Protein AF-A0A072NR77-F1 (afdb_monomer_lite)

Radius of gyration: 109.69 Å; chains: 1; bounding box: 194×26×297 Å

Sequence (281 aa):
MLWLFLPFVVLLSGVVAYSADTIARKVGRKHLRLFGLRPKTTALVVAVLAGMGISAASLGAFLLLNRSAVRTIAQADQLRPQINALREEVSRVQADLRAAGRERDEARREAAALQQERAQVRASLEQVQAALRTAQTARDAAQADRDRAQEQARALQARVAELTQLARTLDTRAAESRAALQASEAQLASSRERARALNAQVEALSRDVAALDRRAASAEAAAAEAQARAEAAQQRAGAAQSRVTALNRQVRALEAARQEVVAQRDAATRERDAARQARAA

pLDDT: mean 86.52, std 13.52, range [39.47, 98.5]

Structure (mmCIF, N/CA/C/O backbone):
data_AF-A0A072NR77-F1
#
_entry.id   AF-A0A072NR77-F1
#
loop_
_atom_site.group_PDB
_atom_site.id
_atom_site.type_symbol
_atom_site.label_atom_id
_atom_site.label_alt_id
_atom_site.label_comp_id
_atom_site.label_asym_id
_atom_site.label_entity_id
_atom_site.label_seq_id
_atom_site.pdbx_PDB_ins_code
_atom_site.Cartn_x
_atom_site.Cartn_y
_atom_site.Cartn_z
_atom_site.occupancy
_atom_site.B_iso_or_equiv
_atom_site.auth_seq_id
_atom_site.auth_comp_id
_atom_site.auth_asym_id
_atom_site.auth_atom_id
_atom_site.pdbx_PDB_model_num
ATOM 1 N N . MET A 1 1 ? 47.020 11.715 -113.518 1.00 56.84 1 MET A N 1
ATOM 2 C CA . MET A 1 1 ? 48.466 12.006 -113.674 1.00 56.84 1 MET A CA 1
ATOM 3 C C . MET A 1 1 ? 49.348 10.761 -113.773 1.00 56.84 1 MET A C 1
ATOM 5 O O . MET A 1 1 ? 50.298 10.806 -114.540 1.00 56.84 1 MET A O 1
ATOM 9 N N . LEU A 1 2 ? 49.029 9.642 -113.100 1.00 60.78 2 LEU A N 1
ATOM 10 C CA . LEU A 1 2 ? 49.833 8.406 -113.182 1.00 60.78 2 LEU A CA 1
ATOM 11 C C . LEU A 1 2 ? 49.986 7.845 -114.619 1.00 60.78 2 LEU A C 1
ATOM 13 O O . LEU A 1 2 ? 51.055 7.373 -114.988 1.00 60.78 2 LEU A O 1
ATOM 17 N N . TRP A 1 3 ? 48.944 7.967 -115.451 1.00 74.00 3 TRP A N 1
ATOM 18 C CA . TRP A 1 3 ? 48.913 7.466 -116.836 1.00 74.00 3 TRP A CA 1
ATOM 19 C C . TRP A 1 3 ? 49.864 8.198 -117.799 1.00 74.00 3 TRP A C 1
ATOM 21 O O . TRP A 1 3 ? 50.315 7.605 -118.771 1.00 74.00 3 TRP A O 1
ATOM 31 N N . LEU A 1 4 ? 50.212 9.460 -117.519 1.00 72.25 4 LEU A N 1
ATOM 32 C CA . LEU A 1 4 ? 51.145 10.252 -118.338 1.00 72.25 4 LEU A CA 1
ATOM 33 C C . LEU A 1 4 ? 52.613 9.962 -117.978 1.00 72.25 4 LEU A C 1
ATOM 35 O O . LEU A 1 4 ? 53.514 10.144 -118.790 1.00 72.25 4 LEU A O 1
ATOM 39 N N . PHE A 1 5 ? 52.842 9.467 -116.761 1.00 77.00 5 PHE A N 1
ATOM 40 C CA . PHE A 1 5 ? 54.162 9.116 -116.246 1.00 77.00 5 PHE A CA 1
ATOM 41 C C . PHE A 1 5 ? 54.672 7.790 -116.833 1.00 77.00 5 PHE A C 1
ATOM 43 O O . PHE A 1 5 ? 55.871 7.611 -117.027 1.00 77.00 5 PHE A O 1
ATOM 50 N N . LEU A 1 6 ? 53.758 6.875 -117.168 1.00 77.88 6 LEU A N 1
ATOM 51 C CA . LEU A 1 6 ? 54.072 5.534 -117.658 1.00 77.88 6 LEU A CA 1
ATOM 52 C C . LEU A 1 6 ? 54.818 5.519 -119.013 1.00 77.88 6 LEU A C 1
ATOM 54 O O . LEU A 1 6 ? 55.888 4.912 -119.067 1.00 77.88 6 LEU A O 1
ATOM 58 N N . PRO A 1 7 ? 54.366 6.215 -120.082 1.00 79.00 7 PRO A N 1
ATOM 59 C CA . PRO A 1 7 ? 55.125 6.269 -121.335 1.00 79.00 7 PRO A CA 1
ATOM 60 C C . PRO A 1 7 ? 56.471 6.992 -121.177 1.00 79.00 7 PRO A C 1
ATOM 62 O O . PRO A 1 7 ? 57.456 6.581 -121.784 1.00 79.00 7 PRO A O 1
ATOM 65 N N . PHE A 1 8 ? 56.549 8.019 -120.322 1.00 78.06 8 PHE A N 1
ATOM 66 C CA . PHE A 1 8 ? 57.790 8.748 -120.043 1.00 78.06 8 PHE A CA 1
ATOM 67 C C . PHE A 1 8 ? 58.844 7.861 -119.365 1.00 78.06 8 PHE A C 1
ATOM 69 O O . PHE A 1 8 ? 60.002 7.853 -119.778 1.00 78.06 8 PHE A O 1
ATOM 76 N N . VAL A 1 9 ? 58.442 7.061 -118.371 1.00 79.56 9 VAL A N 1
ATOM 77 C CA . VAL A 1 9 ? 59.333 6.104 -117.695 1.00 79.56 9 VAL A CA 1
ATOM 78 C C . VAL A 1 9 ? 59.812 5.019 -118.659 1.00 79.56 9 VAL A C 1
ATOM 80 O O . VAL A 1 9 ? 60.996 4.688 -118.646 1.00 79.56 9 VAL A O 1
ATOM 83 N N . VAL A 1 10 ? 58.939 4.504 -119.534 1.00 81.25 10 VAL A N 1
ATOM 84 C CA . VAL A 1 10 ? 59.326 3.502 -120.542 1.00 81.25 10 VAL A CA 1
ATOM 85 C C . VAL A 1 10 ? 60.352 4.081 -121.519 1.00 81.25 10 VAL A C 1
ATOM 87 O O . VAL A 1 10 ? 61.400 3.467 -121.728 1.00 81.25 10 VAL A O 1
ATOM 90 N N . LEU A 1 11 ? 60.118 5.290 -122.042 1.00 80.00 11 LEU A N 1
ATOM 91 C CA . LEU A 1 11 ? 61.056 5.962 -122.948 1.00 80.00 11 LEU A CA 1
ATOM 92 C C . LEU A 1 11 ? 62.418 6.192 -122.277 1.00 80.00 11 LEU A C 1
ATOM 94 O O . LEU A 1 11 ? 63.464 5.882 -122.847 1.00 80.00 11 LEU A O 1
ATOM 98 N N . LEU A 1 12 ? 62.401 6.685 -121.036 1.00 76.12 12 LEU A N 1
ATOM 99 C CA . LEU A 1 12 ? 63.607 6.969 -120.265 1.00 76.12 12 LEU A CA 1
ATOM 100 C C . LEU A 1 12 ? 64.375 5.682 -119.924 1.00 76.12 12 LEU A C 1
ATOM 102 O O . LEU A 1 12 ? 65.603 5.658 -120.010 1.00 76.12 12 LEU A O 1
ATOM 106 N N . SER A 1 13 ? 63.669 4.589 -119.612 1.00 72.12 13 SER A N 1
ATOM 107 C CA . SER A 1 13 ? 64.283 3.286 -119.330 1.00 72.12 13 SER A CA 1
ATOM 108 C C . SER A 1 13 ? 65.000 2.696 -120.552 1.00 72.12 13 SER A C 1
ATOM 110 O O . SER A 1 13 ? 66.107 2.174 -120.411 1.00 72.12 13 SER A O 1
ATOM 112 N N . GLY A 1 14 ? 64.444 2.869 -121.759 1.00 79.06 14 GLY A N 1
ATOM 113 C CA . GLY A 1 14 ? 65.091 2.475 -123.014 1.00 79.06 14 GLY A CA 1
ATOM 114 C C . GLY A 1 14 ? 66.395 3.235 -123.280 1.00 79.06 14 GLY A C 1
ATOM 115 O O . GLY A 1 14 ? 67.398 2.632 -123.664 1.00 79.06 14 GLY A O 1
ATOM 116 N N . VAL A 1 15 ? 66.421 4.545 -123.001 1.00 76.25 15 VAL A N 1
ATOM 117 C CA . VAL A 1 15 ? 67.620 5.391 -123.169 1.00 76.25 15 VAL A CA 1
ATOM 118 C C . VAL A 1 15 ? 68.736 4.988 -122.198 1.00 76.25 15 VAL A C 1
ATOM 120 O O . VAL A 1 15 ? 69.905 4.907 -122.587 1.00 76.25 15 VAL A O 1
ATOM 123 N N . VAL A 1 16 ? 68.393 4.694 -120.941 1.00 71.00 16 VAL A N 1
ATOM 124 C CA . VAL A 1 16 ? 69.367 4.264 -119.924 1.00 71.00 16 VAL A CA 1
ATOM 125 C C . VAL A 1 16 ? 69.916 2.869 -120.234 1.00 71.00 16 VAL A C 1
ATOM 127 O O . VAL A 1 16 ? 71.130 2.673 -120.167 1.00 71.00 16 VAL A O 1
ATOM 130 N N . ALA A 1 17 ? 69.062 1.924 -120.640 1.00 75.19 17 ALA A N 1
ATOM 131 C CA . ALA A 1 17 ? 69.484 0.576 -121.027 1.00 75.19 17 ALA A CA 1
ATOM 132 C C . ALA A 1 17 ? 70.448 0.596 -122.226 1.00 75.19 17 ALA A C 1
ATOM 134 O O . ALA A 1 17 ? 71.506 -0.034 -122.189 1.00 75.19 17 ALA A O 1
ATOM 135 N N . TYR A 1 18 ? 70.132 1.388 -123.255 1.00 76.94 18 TYR A N 1
ATOM 136 C CA . TYR A 1 18 ? 71.002 1.572 -124.418 1.00 76.94 18 TYR A CA 1
ATOM 137 C C . TYR A 1 18 ? 72.358 2.194 -124.042 1.00 76.94 18 TYR A C 1
ATOM 139 O O . TYR A 1 18 ? 73.414 1.789 -124.541 1.00 76.94 18 TYR A O 1
ATOM 147 N N . SER A 1 19 ? 72.349 3.153 -123.113 1.00 68.62 19 SER A N 1
ATOM 148 C CA . SER A 1 19 ? 73.565 3.814 -122.627 1.00 68.62 19 SER A CA 1
ATOM 149 C C . SER A 1 19 ? 74.445 2.864 -121.804 1.00 68.62 19 SER A C 1
ATOM 151 O O . SER A 1 19 ? 75.666 2.860 -121.973 1.00 68.62 19 SER A O 1
ATOM 153 N N . ALA A 1 20 ? 73.843 2.007 -120.974 1.00 64.38 20 ALA A N 1
ATOM 154 C CA . ALA A 1 20 ? 74.553 0.996 -120.192 1.00 64.38 20 ALA A CA 1
ATOM 155 C C . ALA A 1 20 ? 75.244 -0.054 -121.087 1.00 64.38 20 ALA A C 1
ATOM 157 O O . ALA A 1 20 ? 76.432 -0.330 -120.896 1.00 64.38 20 ALA A O 1
ATOM 158 N N . ASP A 1 21 ? 74.552 -0.574 -122.110 1.00 71.69 21 ASP A N 1
ATOM 159 C CA . ASP A 1 21 ? 75.118 -1.559 -123.052 1.00 71.69 21 ASP A CA 1
ATOM 160 C C . ASP A 1 21 ? 76.249 -0.957 -123.906 1.00 71.69 21 ASP A C 1
ATOM 162 O O . ASP A 1 21 ? 77.291 -1.577 -124.152 1.00 71.69 21 ASP A O 1
ATOM 166 N N . THR A 1 22 ? 76.104 0.316 -124.283 1.00 67.31 22 THR A N 1
ATOM 167 C CA . THR A 1 22 ? 77.130 1.043 -125.040 1.00 67.31 22 THR A CA 1
ATOM 168 C C . THR A 1 22 ? 78.407 1.239 -124.219 1.00 67.31 22 THR A C 1
ATOM 170 O O . THR A 1 22 ? 79.510 1.038 -124.739 1.00 67.31 22 THR A O 1
ATOM 173 N N . ILE A 1 23 ? 78.289 1.579 -122.931 1.00 65.12 23 ILE A N 1
ATOM 174 C CA . ILE A 1 23 ? 79.438 1.715 -122.021 1.00 65.12 23 ILE A CA 1
ATOM 175 C C . ILE A 1 23 ? 80.102 0.348 -121.790 1.00 65.12 23 ILE A C 1
ATOM 177 O O . ILE A 1 23 ? 81.327 0.242 -121.906 1.00 65.12 23 ILE A O 1
ATOM 181 N N . ALA A 1 24 ? 79.318 -0.712 -121.569 1.00 58.72 24 ALA A N 1
ATOM 182 C CA . ALA A 1 24 ? 79.826 -2.073 -121.389 1.00 58.72 24 ALA A CA 1
ATOM 183 C C . ALA A 1 24 ? 80.619 -2.570 -122.617 1.00 58.72 24 ALA A C 1
ATOM 185 O O . ALA A 1 24 ? 81.743 -3.067 -122.480 1.00 58.72 24 ALA A O 1
ATOM 186 N N . ARG A 1 25 ? 80.104 -2.348 -123.838 1.00 66.19 25 ARG A N 1
ATOM 187 C CA . ARG A 1 25 ? 80.801 -2.684 -125.098 1.00 66.19 25 ARG A CA 1
ATOM 188 C C . ARG A 1 25 ? 82.091 -1.894 -125.311 1.00 66.19 25 ARG A C 1
ATOM 190 O O . ARG A 1 25 ? 83.042 -2.425 -125.893 1.00 66.19 25 ARG A O 1
ATOM 197 N N . LYS A 1 26 ? 82.140 -0.633 -124.874 1.00 65.00 26 LYS A N 1
ATOM 198 C CA . LYS A 1 26 ? 83.324 0.232 -125.025 1.00 65.00 26 LYS A CA 1
ATOM 199 C C . LYS A 1 26 ? 84.438 -0.158 -124.051 1.00 65.00 26 LYS A C 1
ATOM 201 O O . LYS A 1 26 ? 85.607 -0.149 -124.430 1.00 65.00 26 LYS A O 1
ATOM 206 N N . VAL A 1 27 ? 84.080 -0.564 -122.833 1.00 61.91 27 VAL A N 1
ATOM 207 C CA . VAL A 1 27 ? 85.021 -1.084 -121.826 1.00 61.91 27 VAL A CA 1
ATOM 208 C C . VAL A 1 27 ? 85.563 -2.455 -122.236 1.00 61.91 27 VAL A C 1
ATOM 210 O O . VAL A 1 27 ? 86.772 -2.675 -122.167 1.00 61.91 27 VAL A O 1
ATOM 213 N N . GLY A 1 28 ? 84.705 -3.349 -122.742 1.00 57.31 28 GLY A N 1
ATOM 214 C CA . GLY A 1 28 ? 85.107 -4.689 -123.186 1.00 57.31 28 GLY A CA 1
ATOM 215 C C . GLY A 1 28 ? 86.156 -4.694 -124.307 1.00 57.31 28 GLY A C 1
ATOM 216 O O . GLY A 1 28 ? 87.004 -5.584 -124.349 1.00 57.31 28 GLY A O 1
ATOM 217 N N . ARG A 1 29 ? 86.159 -3.673 -125.180 1.00 63.62 29 ARG A N 1
ATOM 218 C CA . ARG A 1 29 ? 87.150 -3.527 -126.263 1.00 63.62 29 ARG A CA 1
ATOM 219 C C . ARG A 1 29 ? 88.493 -2.942 -125.827 1.00 63.62 29 ARG A C 1
ATOM 221 O O . ARG A 1 29 ? 89.477 -3.127 -126.530 1.00 63.62 29 ARG A O 1
ATOM 228 N N . LYS A 1 30 ? 88.565 -2.249 -124.688 1.00 60.59 30 LYS A N 1
ATOM 229 C CA . LYS A 1 30 ? 89.762 -1.489 -124.285 1.00 60.59 30 LYS A CA 1
ATOM 230 C C . LYS A 1 30 ? 90.767 -2.301 -123.446 1.00 60.59 30 LYS A C 1
ATOM 232 O O . LYS A 1 30 ? 91.713 -1.724 -122.927 1.00 60.59 30 LYS A O 1
ATOM 237 N N . HIS A 1 31 ? 90.555 -3.618 -123.296 1.00 61.62 31 HIS A N 1
ATOM 238 C CA . HIS A 1 31 ? 91.393 -4.553 -122.517 1.00 61.62 31 HIS A CA 1
ATOM 239 C C . HIS A 1 31 ? 91.838 -4.015 -121.148 1.00 61.62 31 HIS A C 1
ATOM 241 O O . HIS A 1 31 ? 92.970 -4.219 -120.709 1.00 61.62 31 HIS A O 1
ATOM 247 N N . LEU A 1 32 ? 90.927 -3.328 -120.458 1.00 57.97 32 LEU A N 1
ATOM 248 C CA . LEU A 1 32 ? 91.205 -2.754 -119.150 1.00 57.97 32 LEU A CA 1
ATOM 249 C C . LEU A 1 32 ? 91.446 -3.886 -118.147 1.00 57.97 32 LEU A C 1
ATOM 251 O O . LEU A 1 32 ? 90.604 -4.762 -117.953 1.00 57.97 32 LEU A O 1
ATOM 255 N N . ARG A 1 33 ? 92.628 -3.877 -117.531 1.00 60.38 33 ARG A N 1
ATOM 256 C CA . ARG A 1 33 ? 93.016 -4.780 -116.448 1.00 60.38 33 ARG A CA 1
ATOM 257 C C . ARG A 1 33 ? 92.737 -4.077 -115.130 1.00 60.38 33 ARG A C 1
ATOM 259 O O . ARG A 1 33 ? 93.566 -3.323 -114.637 1.00 60.38 33 ARG A O 1
ATOM 266 N N . LEU A 1 34 ? 91.553 -4.309 -114.577 1.00 57.53 34 LEU A N 1
ATOM 267 C CA . LEU A 1 34 ? 91.232 -3.892 -113.218 1.00 57.53 34 LEU A CA 1
ATOM 268 C C . LEU A 1 34 ? 91.765 -4.979 -112.270 1.00 57.53 34 LEU A C 1
ATOM 270 O O . LEU A 1 34 ? 91.368 -6.135 -112.400 1.00 57.53 34 LEU A O 1
ATOM 274 N N . PHE A 1 35 ? 92.708 -4.634 -111.387 1.00 58.66 35 PHE A N 1
ATOM 275 C CA . PHE A 1 35 ? 93.257 -5.528 -110.349 1.00 58.66 35 PHE A CA 1
ATOM 276 C C . PHE A 1 35 ? 93.778 -6.906 -110.835 1.00 58.66 35 PHE A C 1
ATOM 278 O O . PHE A 1 35 ? 93.683 -7.899 -110.124 1.00 58.66 35 PHE A O 1
ATOM 285 N N . GLY A 1 36 ? 94.338 -6.996 -112.049 1.00 61.91 36 GLY A N 1
ATOM 286 C CA . GLY A 1 36 ? 94.999 -8.223 -112.537 1.00 61.91 36 GLY A CA 1
ATOM 287 C C . GLY A 1 36 ? 94.079 -9.330 -113.085 1.00 61.91 36 GLY A C 1
ATOM 288 O O . GLY A 1 36 ? 94.567 -10.415 -113.397 1.00 61.91 36 GLY A O 1
ATOM 289 N N . LEU A 1 37 ? 92.776 -9.078 -113.264 1.00 61.97 37 LEU A N 1
ATOM 290 C CA . LEU A 1 37 ? 91.826 -10.075 -113.784 1.00 61.97 37 LEU A CA 1
ATOM 291 C C . LEU A 1 37 ? 91.838 -10.225 -115.325 1.00 61.97 37 LEU A C 1
ATOM 293 O O . LEU A 1 37 ? 92.180 -9.306 -116.078 1.00 61.97 37 LEU A O 1
ATOM 297 N N . ARG A 1 38 ? 91.451 -11.423 -115.804 1.00 66.19 38 ARG A N 1
ATOM 298 C CA . ARG A 1 38 ? 91.371 -11.807 -117.230 1.00 66.19 38 ARG A CA 1
ATOM 299 C C . ARG A 1 38 ? 90.350 -10.911 -117.971 1.00 66.19 38 ARG A C 1
ATOM 301 O O . ARG A 1 38 ? 89.244 -10.731 -117.475 1.00 66.19 38 ARG A O 1
ATOM 308 N N . PRO A 1 39 ? 90.633 -10.402 -119.188 1.00 65.38 39 PRO A N 1
ATOM 309 C CA . PRO A 1 39 ? 89.825 -9.348 -119.830 1.00 65.38 39 PRO A CA 1
ATOM 310 C C . PRO A 1 39 ? 88.317 -9.632 -119.968 1.00 65.38 39 PRO A C 1
ATOM 312 O O . PRO A 1 39 ? 87.510 -8.709 -119.889 1.00 65.38 39 PRO A O 1
ATOM 315 N N . LYS A 1 40 ? 87.920 -10.902 -120.146 1.00 65.94 40 LYS A N 1
ATOM 316 C CA . LYS A 1 40 ? 86.503 -11.303 -120.224 1.00 65.94 40 LYS A CA 1
ATOM 317 C C . LYS A 1 40 ? 85.778 -11.182 -118.878 1.00 65.94 40 LYS A C 1
ATOM 319 O O . LYS A 1 40 ? 84.639 -10.730 -118.850 1.00 65.94 40 LYS A O 1
ATOM 324 N N . THR A 1 41 ? 86.422 -11.559 -117.771 1.00 70.44 41 THR A N 1
ATOM 325 C CA . THR A 1 41 ? 85.832 -11.432 -116.431 1.00 70.44 41 THR A CA 1
ATOM 326 C C . THR A 1 41 ? 85.829 -9.982 -115.965 1.00 70.44 41 THR A C 1
ATOM 328 O O . THR A 1 41 ? 84.849 -9.556 -115.365 1.00 70.44 41 THR A O 1
ATOM 331 N N . THR A 1 42 ? 86.836 -9.181 -116.327 1.00 69.38 42 THR A N 1
ATOM 332 C CA . THR A 1 42 ? 86.846 -7.742 -116.014 1.00 69.38 42 THR A CA 1
ATOM 333 C C . THR A 1 42 ? 85.661 -7.001 -116.638 1.00 69.38 42 THR A C 1
ATOM 335 O O . THR A 1 42 ? 85.052 -6.163 -115.980 1.00 69.38 42 THR A O 1
ATOM 338 N N . ALA A 1 43 ? 85.274 -7.337 -117.874 1.00 68.12 43 ALA A N 1
ATOM 339 C CA . ALA A 1 43 ? 84.098 -6.746 -118.517 1.00 68.12 43 ALA A CA 1
ATOM 340 C C . ALA A 1 43 ? 82.786 -7.098 -117.788 1.00 68.12 43 ALA A C 1
ATOM 342 O O . ALA A 1 43 ? 81.929 -6.231 -117.628 1.00 68.12 43 ALA A O 1
ATOM 343 N N . LEU A 1 44 ? 82.652 -8.336 -117.294 1.00 71.44 44 LEU A N 1
ATOM 344 C CA . LEU A 1 44 ? 81.493 -8.767 -116.507 1.00 71.44 44 LEU A CA 1
ATOM 345 C C . LEU A 1 44 ? 81.433 -8.050 -115.151 1.00 71.44 44 LEU A C 1
ATOM 347 O O . LEU A 1 44 ? 80.374 -7.559 -114.772 1.00 71.44 44 LEU A O 1
ATOM 351 N N . VAL A 1 45 ? 82.568 -7.930 -114.451 1.00 74.31 45 VAL A N 1
ATOM 352 C CA . VAL A 1 45 ? 82.641 -7.197 -113.176 1.00 74.31 45 VAL A CA 1
ATOM 353 C C . VAL A 1 45 ? 82.264 -5.731 -113.379 1.00 74.31 45 VAL A C 1
ATOM 355 O O . VAL A 1 45 ? 81.466 -5.202 -112.613 1.00 74.31 45 VAL A O 1
ATOM 358 N N . VAL A 1 46 ? 82.760 -5.079 -114.437 1.00 71.12 46 VAL A N 1
ATOM 359 C CA . VAL A 1 46 ? 82.389 -3.687 -114.735 1.00 71.12 46 VAL A CA 1
ATOM 360 C C . VAL A 1 46 ? 80.908 -3.562 -115.102 1.00 71.12 46 VAL A C 1
ATOM 362 O O . VAL A 1 46 ? 80.278 -2.603 -114.676 1.00 71.12 46 VAL A O 1
ATOM 365 N N . ALA A 1 47 ? 80.324 -4.518 -115.829 1.00 73.12 47 ALA A N 1
ATOM 366 C CA . ALA A 1 47 ? 78.896 -4.504 -116.149 1.00 73.12 47 ALA A CA 1
ATOM 367 C C . ALA A 1 47 ? 78.010 -4.672 -114.899 1.00 73.12 47 ALA A C 1
ATOM 369 O O . ALA A 1 47 ? 77.046 -3.928 -114.731 1.00 73.12 47 ALA A O 1
ATOM 370 N N . VAL A 1 48 ? 78.357 -5.588 -113.988 1.00 77.88 48 VAL A N 1
ATOM 371 C CA . VAL A 1 48 ? 77.639 -5.778 -112.714 1.00 77.88 48 VAL A CA 1
ATOM 372 C C . VAL A 1 48 ? 77.811 -4.564 -111.799 1.00 77.88 48 VAL A C 1
ATOM 374 O O . VAL A 1 48 ? 76.830 -4.097 -111.228 1.00 77.88 48 VAL A O 1
ATOM 377 N N . LEU A 1 49 ? 79.020 -3.996 -111.709 1.00 77.38 49 LEU A N 1
ATOM 378 C CA . LEU A 1 49 ? 79.272 -2.768 -110.946 1.00 77.38 49 LEU A CA 1
ATOM 379 C C . LEU A 1 49 ? 78.552 -1.556 -111.547 1.00 77.38 49 LEU A C 1
ATOM 381 O O . LEU A 1 49 ? 78.029 -0.736 -110.799 1.00 77.38 49 LEU A O 1
ATOM 385 N N . ALA A 1 50 ? 78.470 -1.451 -112.876 1.00 76.75 50 ALA A N 1
ATOM 386 C CA . ALA A 1 50 ? 77.675 -0.427 -113.545 1.00 76.75 50 ALA A CA 1
ATOM 387 C C . ALA A 1 50 ? 76.177 -0.624 -113.272 1.00 76.75 50 ALA A C 1
ATOM 389 O O . ALA A 1 50 ? 75.491 0.345 -112.970 1.00 76.75 50 ALA A O 1
ATOM 390 N N . GLY A 1 51 ? 75.673 -1.862 -113.287 1.00 77.25 51 GLY A N 1
ATOM 391 C CA . GLY A 1 51 ? 74.290 -2.184 -112.920 1.00 77.25 51 GLY A CA 1
ATOM 392 C C . GLY A 1 51 ? 73.961 -1.874 -111.454 1.00 77.25 51 GLY A C 1
ATOM 393 O O . GLY A 1 51 ? 72.934 -1.254 -111.173 1.00 77.25 51 GLY A O 1
ATOM 394 N N . MET A 1 52 ? 74.847 -2.231 -110.517 1.00 81.69 52 MET A N 1
ATOM 395 C CA . MET A 1 52 ? 74.745 -1.856 -109.100 1.00 81.69 52 MET A CA 1
ATOM 396 C C . MET A 1 52 ? 74.830 -0.339 -108.916 1.00 81.69 52 MET A C 1
ATOM 398 O O . MET A 1 52 ? 74.057 0.216 -108.144 1.00 81.69 52 MET A O 1
ATOM 402 N N . GLY A 1 53 ? 75.714 0.337 -109.654 1.00 80.75 53 GLY A N 1
ATOM 403 C CA . GLY A 1 53 ? 75.864 1.790 -109.638 1.00 80.75 53 GLY A CA 1
ATOM 404 C C . GLY A 1 53 ? 74.625 2.512 -110.160 1.00 80.75 53 GLY A C 1
ATOM 405 O O . GLY A 1 53 ? 74.160 3.449 -109.520 1.00 80.75 53 GLY A O 1
ATOM 406 N N . ILE A 1 54 ? 74.038 2.041 -111.266 1.00 78.75 54 ILE A N 1
ATOM 407 C CA . ILE A 1 54 ? 72.769 2.556 -111.800 1.00 78.75 54 ILE A CA 1
ATOM 408 C C . ILE A 1 54 ? 71.643 2.310 -110.793 1.00 78.75 54 ILE A C 1
ATOM 410 O O . ILE A 1 54 ? 70.904 3.237 -110.489 1.00 78.75 54 ILE A O 1
ATOM 414 N N . SER A 1 55 ? 71.545 1.111 -110.211 1.00 81.12 55 SER A N 1
ATOM 415 C CA . SER A 1 55 ? 70.510 0.784 -109.217 1.00 81.12 55 SER A CA 1
ATOM 416 C C . SER A 1 55 ? 70.645 1.629 -107.943 1.00 81.12 55 SER A C 1
ATOM 418 O O . SER A 1 55 ? 69.654 2.161 -107.446 1.00 81.12 55 SER A O 1
ATOM 420 N N . ALA A 1 56 ? 71.870 1.820 -107.446 1.00 82.31 56 ALA A N 1
ATOM 421 C CA . ALA A 1 56 ? 72.167 2.675 -106.300 1.00 82.31 56 ALA A CA 1
ATOM 422 C C . ALA A 1 56 ? 71.908 4.157 -106.609 1.00 82.31 56 ALA A C 1
ATOM 424 O O . ALA A 1 56 ? 71.359 4.863 -105.768 1.00 82.31 56 ALA A O 1
ATOM 425 N N . ALA A 1 57 ? 72.236 4.626 -107.817 1.00 79.44 57 ALA A N 1
ATOM 426 C CA . ALA A 1 57 ? 71.941 5.984 -108.265 1.00 79.44 57 ALA A CA 1
ATOM 427 C C . ALA A 1 57 ? 70.434 6.211 -108.450 1.00 79.44 57 ALA A C 1
ATOM 429 O O . ALA A 1 57 ? 69.933 7.257 -108.052 1.00 79.44 57 ALA A O 1
ATOM 430 N N . SER A 1 58 ? 69.691 5.238 -108.991 1.00 83.00 58 SER A N 1
ATOM 431 C CA . SER A 1 58 ? 68.230 5.290 -109.111 1.00 83.00 58 SER A CA 1
ATOM 432 C C . SER A 1 58 ? 67.555 5.303 -107.744 1.00 83.00 58 SER A C 1
ATOM 434 O O . SER A 1 58 ? 66.679 6.134 -107.514 1.00 83.00 58 SER A O 1
ATOM 436 N N . LEU A 1 59 ? 67.987 4.446 -106.813 1.00 82.56 59 LEU A N 1
ATOM 437 C CA . LEU A 1 59 ? 67.475 4.451 -105.444 1.00 82.56 59 LEU A CA 1
ATOM 438 C C . LEU A 1 59 ? 67.852 5.749 -104.719 1.00 82.56 59 LEU A C 1
ATOM 440 O O . LEU A 1 59 ? 67.001 6.372 -104.096 1.00 82.56 59 LEU A O 1
ATOM 444 N N . GLY A 1 60 ? 69.097 6.208 -104.847 1.00 83.81 60 GLY A N 1
ATOM 445 C CA . GLY A 1 60 ? 69.562 7.471 -104.278 1.00 83.81 60 GLY A CA 1
ATOM 446 C C . GLY A 1 60 ? 68.786 8.674 -104.815 1.00 83.81 60 GLY A C 1
ATOM 447 O O . GLY A 1 60 ? 68.332 9.503 -104.029 1.00 83.81 60 GLY A O 1
ATOM 448 N N . ALA A 1 61 ? 68.558 8.741 -106.131 1.00 81.56 61 ALA A N 1
ATOM 449 C CA . ALA A 1 61 ? 67.734 9.763 -106.773 1.00 81.56 61 ALA A CA 1
ATOM 450 C C . ALA A 1 61 ? 66.270 9.675 -106.322 1.00 81.56 61 ALA A C 1
ATOM 452 O O . ALA A 1 61 ? 65.669 10.705 -106.030 1.00 81.56 61 ALA A O 1
ATOM 453 N N . PHE A 1 62 ? 65.713 8.467 -106.188 1.00 83.75 62 PHE A N 1
ATOM 454 C CA . PHE A 1 62 ? 64.365 8.249 -105.663 1.00 83.75 62 PHE A CA 1
ATOM 455 C C . PHE A 1 62 ? 64.228 8.744 -104.217 1.00 83.75 62 PHE A C 1
ATOM 457 O O . PHE A 1 62 ? 63.277 9.460 -103.910 1.00 83.75 62 PHE A O 1
ATOM 464 N N . LEU A 1 63 ? 65.193 8.432 -103.346 1.00 82.88 63 LEU A N 1
ATOM 465 C CA . LEU A 1 63 ? 65.231 8.908 -101.960 1.00 82.88 63 LEU A CA 1
ATOM 466 C C . LEU A 1 63 ? 65.440 10.429 -101.882 1.00 82.88 63 LEU A C 1
ATOM 468 O O . LEU A 1 63 ? 64.872 11.071 -101.000 1.00 82.88 63 LEU A O 1
ATOM 472 N N . LEU A 1 64 ? 66.226 11.021 -102.794 1.00 81.88 64 LEU A N 1
ATOM 473 C CA . LEU A 1 64 ? 66.444 12.471 -102.869 1.00 81.88 64 LEU A CA 1
ATOM 474 C C . LEU A 1 64 ? 65.185 13.220 -103.321 1.00 81.88 64 LEU A C 1
ATOM 476 O O . LEU A 1 64 ? 64.813 14.226 -102.717 1.00 81.88 64 LEU A O 1
ATOM 480 N N . LEU A 1 65 ? 64.546 12.725 -104.382 1.00 81.81 65 LEU A N 1
ATOM 481 C CA . LEU A 1 65 ? 63.368 13.335 -104.990 1.00 81.81 65 LEU A CA 1
ATOM 482 C C . LEU A 1 65 ? 62.138 13.166 -104.086 1.00 81.81 65 LEU A C 1
ATOM 484 O O . LEU A 1 65 ? 61.347 14.093 -103.946 1.00 81.81 65 LEU A O 1
ATOM 488 N N . ASN A 1 66 ? 62.040 12.030 -103.383 1.00 83.38 66 ASN A N 1
ATOM 489 C CA . ASN A 1 66 ? 61.008 11.741 -102.382 1.00 83.38 66 ASN A CA 1
ATOM 490 C C . ASN A 1 66 ? 61.515 11.896 -100.938 1.00 83.38 66 ASN A C 1
ATOM 492 O O . ASN A 1 66 ? 61.087 11.171 -100.035 1.00 83.38 66 ASN A O 1
ATOM 496 N N . ARG A 1 67 ? 62.395 12.876 -100.679 1.00 77.69 67 ARG A N 1
ATOM 497 C CA . ARG A 1 67 ? 62.855 13.208 -99.314 1.00 77.69 67 ARG A CA 1
ATOM 498 C C . ARG A 1 67 ? 61.706 13.481 -98.347 1.00 77.69 67 ARG A C 1
ATOM 500 O O . ARG A 1 67 ? 61.883 13.334 -97.142 1.00 77.69 67 ARG A O 1
ATOM 507 N N . SER A 1 68 ? 60.558 13.942 -98.840 1.00 75.94 68 SER A N 1
ATOM 508 C CA . SER A 1 68 ? 59.333 14.082 -98.048 1.00 75.94 68 SER A CA 1
ATOM 509 C C . SER A 1 68 ? 58.813 12.718 -97.589 1.00 75.94 68 SER A C 1
ATOM 511 O O . SER A 1 68 ? 58.727 12.500 -96.388 1.00 75.94 68 SER A O 1
ATOM 513 N N . ALA A 1 69 ? 58.575 11.776 -98.507 1.00 79.25 69 ALA A N 1
ATOM 514 C CA . ALA A 1 69 ? 58.033 10.452 -98.190 1.00 79.25 69 ALA A CA 1
ATOM 515 C C . ALA A 1 69 ? 58.931 9.653 -97.228 1.00 79.25 69 ALA A C 1
ATOM 517 O O . ALA A 1 69 ? 58.437 9.083 -96.260 1.00 79.25 69 ALA A O 1
ATOM 518 N N . VAL A 1 70 ? 60.253 9.662 -97.437 1.00 80.56 70 VAL A N 1
ATOM 519 C CA . VAL A 1 70 ? 61.206 8.954 -96.558 1.00 80.56 70 VAL A CA 1
ATOM 520 C C . VAL A 1 70 ? 61.233 9.566 -95.156 1.00 80.56 70 VAL A C 1
ATOM 522 O O . VAL A 1 70 ? 61.226 8.836 -94.167 1.00 80.56 70 VAL A O 1
ATOM 525 N N . ARG A 1 71 ? 61.211 10.904 -95.050 1.00 81.00 71 ARG A N 1
ATOM 526 C CA . ARG A 1 71 ? 61.118 11.588 -93.750 1.00 81.00 71 ARG A CA 1
ATOM 527 C C . ARG A 1 71 ? 59.795 11.297 -93.053 1.00 81.00 71 ARG A C 1
ATOM 529 O O . ARG A 1 71 ? 59.813 11.061 -91.855 1.00 81.00 71 ARG A O 1
ATOM 536 N N . THR A 1 72 ? 58.680 11.253 -93.780 1.00 82.62 72 THR A N 1
ATOM 537 C CA . THR A 1 72 ? 57.372 10.891 -93.220 1.00 82.62 72 THR A CA 1
ATOM 538 C C . THR A 1 72 ? 57.350 9.455 -92.701 1.00 82.62 72 THR A C 1
ATOM 540 O O . THR A 1 72 ? 56.797 9.224 -91.634 1.00 82.62 72 THR A O 1
ATOM 543 N N . ILE A 1 73 ? 57.982 8.499 -93.393 1.00 81.62 73 ILE A N 1
ATOM 544 C CA . ILE A 1 73 ? 58.099 7.110 -92.914 1.00 81.62 73 ILE A CA 1
ATOM 545 C C . ILE A 1 73 ? 58.961 7.049 -91.644 1.00 81.62 73 ILE A C 1
ATOM 547 O O . ILE A 1 73 ? 58.536 6.467 -90.651 1.00 81.62 73 ILE A O 1
ATOM 551 N N . ALA A 1 74 ? 60.121 7.715 -91.634 1.00 79.00 74 ALA A N 1
ATOM 552 C CA . ALA A 1 74 ? 60.992 7.763 -90.457 1.00 79.00 74 ALA A CA 1
ATOM 553 C C . ALA A 1 74 ? 60.324 8.460 -89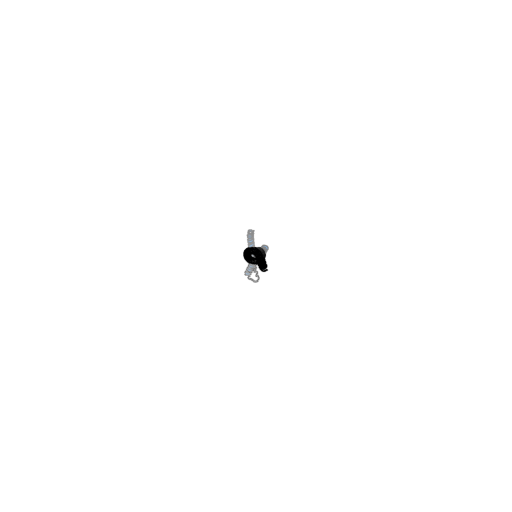.254 1.00 79.00 74 ALA A C 1
ATOM 555 O O . ALA A 1 74 ? 60.448 8.002 -88.121 1.00 79.00 74 ALA A O 1
ATOM 556 N N . GLN A 1 75 ? 59.575 9.541 -89.493 1.00 80.31 75 GLN A N 1
ATOM 557 C CA . GLN A 1 75 ? 58.754 10.200 -88.475 1.00 80.31 75 GLN A CA 1
ATOM 558 C C . GLN A 1 75 ? 57.633 9.275 -87.993 1.00 80.31 75 GLN A C 1
ATOM 560 O O . GLN A 1 75 ? 57.443 9.134 -86.791 1.00 80.31 75 GLN A O 1
ATOM 565 N N . ALA A 1 76 ? 56.925 8.589 -88.892 1.00 78.56 76 ALA A N 1
ATOM 566 C CA . ALA A 1 76 ? 55.885 7.636 -88.516 1.00 78.56 76 ALA A CA 1
ATOM 567 C C . ALA A 1 76 ? 56.437 6.513 -87.622 1.00 78.56 76 ALA A C 1
ATOM 569 O O . ALA A 1 76 ? 55.797 6.166 -86.630 1.00 78.56 76 ALA A O 1
ATOM 570 N N . ASP A 1 77 ? 57.641 6.007 -87.902 1.00 81.81 77 ASP A N 1
ATOM 571 C CA . ASP A 1 77 ? 58.303 5.008 -87.057 1.00 81.81 77 ASP A CA 1
ATOM 572 C C . ASP A 1 77 ? 58.708 5.557 -85.681 1.00 81.81 77 ASP A C 1
ATOM 574 O O . ASP A 1 77 ? 58.625 4.828 -84.694 1.00 81.81 77 ASP A O 1
ATOM 578 N N . GLN A 1 78 ? 59.042 6.847 -85.572 1.00 82.31 78 GLN A N 1
ATOM 579 C CA . GLN A 1 78 ? 59.255 7.518 -84.281 1.00 82.31 78 GLN A CA 1
ATOM 580 C C . GLN A 1 78 ? 57.949 7.782 -83.511 1.00 82.31 78 GLN A C 1
ATOM 582 O O . GLN A 1 78 ? 57.958 7.794 -82.280 1.00 82.31 78 GLN A O 1
ATOM 587 N N . LEU A 1 79 ? 56.818 7.962 -84.203 1.00 84.00 79 LEU A N 1
ATOM 588 C CA . LEU A 1 79 ? 55.508 8.163 -83.575 1.00 84.00 79 LEU A CA 1
ATOM 589 C C . LEU A 1 79 ? 54.860 6.850 -83.102 1.00 84.00 79 LEU A C 1
ATOM 591 O O . LEU A 1 79 ? 54.119 6.864 -82.122 1.00 84.00 79 LEU A O 1
ATOM 595 N N . ARG A 1 80 ? 55.141 5.704 -83.739 1.00 84.31 80 ARG A N 1
ATOM 596 C CA . ARG A 1 80 ? 54.636 4.378 -83.316 1.00 84.31 80 ARG A CA 1
ATOM 597 C C . ARG A 1 80 ? 54.854 4.069 -81.822 1.00 84.31 80 ARG A C 1
ATOM 599 O O . ARG A 1 80 ? 53.871 3.705 -81.173 1.00 84.31 80 ARG A O 1
ATOM 606 N N . PRO A 1 81 ? 56.067 4.204 -81.242 1.00 88.12 81 PRO A N 1
ATOM 607 C CA . PRO A 1 81 ? 56.274 3.942 -79.819 1.00 88.12 81 PRO A CA 1
ATOM 608 C C . PRO A 1 81 ? 55.523 4.940 -78.935 1.00 88.12 81 PRO A C 1
ATOM 610 O O . PRO A 1 81 ? 54.988 4.534 -77.910 1.00 88.12 81 PRO A O 1
ATOM 613 N N . GLN A 1 82 ? 55.406 6.208 -79.350 1.00 88.00 82 GLN A N 1
ATOM 614 C CA . GLN A 1 82 ? 54.641 7.219 -78.610 1.00 88.00 82 GLN A CA 1
ATOM 615 C C . GLN A 1 82 ? 53.147 6.882 -78.589 1.00 88.00 82 GLN A C 1
ATOM 617 O O . GLN A 1 82 ? 52.525 6.932 -77.537 1.00 88.00 82 GLN A O 1
ATOM 622 N N . ILE A 1 83 ? 52.575 6.465 -79.724 1.00 90.06 83 ILE A N 1
ATOM 623 C CA . ILE A 1 83 ? 51.173 6.029 -79.806 1.00 90.06 83 ILE A CA 1
ATOM 624 C C . ILE A 1 83 ? 50.940 4.785 -78.945 1.00 90.06 83 ILE A C 1
ATOM 626 O O . ILE A 1 83 ? 49.919 4.699 -78.269 1.00 90.06 83 ILE A O 1
ATOM 630 N N . ASN A 1 84 ? 51.864 3.823 -78.957 1.00 91.62 84 ASN A N 1
ATOM 631 C CA . ASN A 1 84 ? 51.743 2.619 -78.136 1.00 91.62 84 ASN A CA 1
ATOM 632 C C . ASN A 1 84 ? 51.844 2.939 -76.639 1.00 91.62 84 ASN A C 1
ATOM 634 O O . ASN A 1 84 ? 51.009 2.461 -75.877 1.00 91.62 84 ASN A O 1
ATOM 638 N N . ALA A 1 85 ? 52.791 3.792 -76.236 1.00 92.31 85 ALA A N 1
ATOM 639 C CA . ALA A 1 85 ? 52.917 4.260 -74.858 1.00 92.31 85 ALA A CA 1
ATOM 640 C C . ALA A 1 85 ? 51.660 5.016 -74.406 1.00 92.31 85 ALA A C 1
ATOM 642 O O . ALA A 1 85 ? 51.110 4.715 -73.352 1.00 92.31 85 ALA A O 1
ATOM 643 N N . LEU A 1 86 ? 51.140 5.921 -75.243 1.00 92.38 86 LEU A N 1
ATOM 644 C CA . LEU A 1 86 ? 49.929 6.682 -74.938 1.00 92.38 86 LEU A CA 1
ATOM 645 C C . LEU A 1 86 ? 48.689 5.777 -74.862 1.00 92.38 86 LEU A C 1
ATOM 647 O O . LEU A 1 86 ? 47.820 5.982 -74.023 1.00 92.38 86 LEU A O 1
ATOM 651 N N . ARG A 1 87 ? 48.598 4.739 -75.705 1.00 93.31 87 ARG A N 1
ATOM 652 C CA . ARG A 1 87 ? 47.534 3.722 -75.615 1.00 93.31 87 ARG A CA 1
ATOM 653 C C . ARG A 1 87 ? 47.618 2.923 -74.320 1.00 93.31 87 ARG A C 1
ATOM 655 O O . ARG A 1 87 ? 46.583 2.648 -73.717 1.00 93.31 87 ARG A O 1
ATOM 662 N N . GLU A 1 88 ? 48.822 2.547 -73.903 1.00 94.75 88 GLU A N 1
ATOM 663 C CA . GLU A 1 88 ? 49.033 1.842 -72.642 1.00 94.75 88 GLU A CA 1
ATOM 664 C C . GLU A 1 88 ? 48.678 2.734 -71.446 1.00 94.75 88 GLU A C 1
ATOM 666 O O . GLU A 1 88 ? 47.963 2.294 -70.550 1.00 94.75 88 GLU A O 1
ATOM 671 N N . GLU A 1 89 ? 49.082 4.003 -71.471 1.00 94.25 89 GLU A N 1
ATOM 672 C CA . GLU A 1 89 ? 48.728 4.996 -70.457 1.00 94.25 89 GLU A CA 1
ATOM 673 C C . GLU A 1 89 ? 47.212 5.209 -70.377 1.00 94.25 89 GLU A C 1
ATOM 675 O O . GLU A 1 89 ? 46.638 5.099 -69.297 1.00 94.25 89 GLU A O 1
ATOM 680 N N . VAL A 1 90 ? 46.529 5.396 -71.513 1.00 95.12 90 VAL A N 1
ATOM 681 C CA . VAL A 1 90 ? 45.060 5.483 -71.556 1.00 95.12 90 VAL A CA 1
ATOM 682 C C . VAL A 1 90 ? 44.419 4.219 -70.982 1.00 95.12 90 VAL A C 1
ATOM 684 O O . VAL A 1 90 ? 43.462 4.317 -70.217 1.00 95.12 90 VAL A O 1
ATOM 687 N N . SER A 1 91 ? 44.944 3.032 -71.298 1.00 95.38 91 SER A N 1
ATOM 688 C CA . SER A 1 91 ? 44.436 1.774 -70.741 1.00 95.38 91 SER A CA 1
ATOM 689 C C . SER A 1 91 ? 44.626 1.691 -69.223 1.00 95.38 91 SER A C 1
ATOM 691 O O . SER A 1 91 ? 43.723 1.218 -68.530 1.00 95.38 91 SER A O 1
ATOM 693 N N . ARG A 1 92 ? 45.770 2.151 -68.698 1.00 95.69 92 ARG A N 1
ATOM 694 C CA . ARG A 1 92 ? 46.046 2.208 -67.253 1.00 95.69 92 ARG A CA 1
ATOM 695 C C . ARG A 1 92 ? 45.121 3.201 -66.559 1.00 95.69 92 ARG A C 1
ATOM 697 O O . ARG A 1 92 ? 44.397 2.805 -65.656 1.00 95.69 92 ARG A O 1
ATOM 704 N N . VAL A 1 93 ? 45.014 4.427 -67.068 1.00 95.31 93 VAL A N 1
ATOM 705 C CA . VAL A 1 93 ? 44.110 5.456 -66.527 1.00 95.31 93 VAL A CA 1
ATOM 706 C C . VAL A 1 93 ? 42.650 4.990 -66.559 1.00 95.31 93 VAL A C 1
ATOM 708 O O . VAL A 1 93 ? 41.905 5.215 -65.611 1.00 95.31 93 VAL A O 1
ATOM 711 N N . GLN A 1 94 ? 42.218 4.286 -67.609 1.00 95.12 94 GLN A N 1
ATOM 712 C CA . GLN A 1 94 ? 40.879 3.685 -67.655 1.00 95.12 94 GLN A CA 1
ATOM 713 C C . GLN A 1 94 ? 40.692 2.545 -66.644 1.00 95.12 94 GLN A C 1
ATOM 715 O O . GLN A 1 94 ? 39.567 2.301 -66.201 1.00 95.12 94 GLN A O 1
ATOM 720 N N . ALA A 1 95 ? 41.741 1.788 -66.317 1.00 95.62 95 ALA A N 1
ATOM 721 C CA . ALA A 1 95 ? 41.690 0.782 -65.260 1.00 95.62 95 ALA A CA 1
ATOM 722 C C . ALA A 1 95 ? 41.607 1.450 -63.879 1.00 95.62 95 ALA A C 1
ATOM 724 O O . ALA A 1 95 ? 40.720 1.097 -63.103 1.00 95.62 95 ALA A O 1
ATOM 725 N N . ASP A 1 96 ? 42.425 2.472 -63.633 1.00 95.31 96 ASP A N 1
ATOM 726 C CA . ASP A 1 96 ? 42.441 3.242 -62.387 1.00 95.31 96 ASP A CA 1
ATOM 727 C C . ASP A 1 96 ? 41.108 3.960 -62.156 1.00 95.31 96 ASP A C 1
ATOM 729 O O . ASP A 1 96 ? 40.533 3.872 -61.074 1.00 95.31 96 ASP A O 1
ATOM 733 N N . LEU A 1 97 ? 40.534 4.582 -63.193 1.00 96.12 97 LEU A N 1
ATOM 734 C CA . LEU A 1 97 ? 39.217 5.219 -63.113 1.00 96.12 97 LEU A CA 1
ATOM 735 C C . LEU A 1 97 ? 38.113 4.204 -62.783 1.00 96.12 97 LEU A C 1
ATOM 737 O O . LEU A 1 97 ? 37.192 4.507 -62.024 1.00 96.12 97 LEU A O 1
ATOM 741 N N . ARG A 1 98 ? 38.199 2.984 -63.330 1.00 96.44 98 ARG A N 1
ATOM 742 C CA . ARG A 1 98 ? 37.265 1.897 -62.998 1.00 96.44 98 ARG A CA 1
ATOM 743 C C . ARG A 1 98 ? 37.455 1.407 -61.563 1.00 96.44 98 ARG A C 1
ATOM 745 O O . ARG A 1 98 ? 36.452 1.146 -60.903 1.00 96.44 98 ARG A O 1
ATOM 752 N N . ALA A 1 99 ? 38.692 1.298 -61.080 1.00 96.25 99 ALA A N 1
ATOM 753 C CA . ALA A 1 99 ? 38.994 0.918 -59.701 1.00 96.25 99 ALA A CA 1
ATOM 754 C C . ALA A 1 99 ? 38.486 1.974 -58.705 1.00 96.25 99 ALA A C 1
ATOM 756 O O . ALA A 1 99 ? 37.678 1.647 -57.839 1.00 96.25 99 ALA A O 1
ATOM 757 N N . ALA A 1 100 ? 38.830 3.248 -58.913 1.00 95.31 100 ALA A N 1
ATOM 758 C CA . ALA A 1 100 ? 38.333 4.369 -58.114 1.00 95.31 100 ALA A CA 1
ATOM 759 C C . ALA A 1 100 ? 36.799 4.485 -58.173 1.00 95.31 100 ALA A C 1
ATOM 761 O O . ALA A 1 100 ? 36.139 4.800 -57.183 1.00 95.31 100 ALA A O 1
ATOM 762 N N . GLY A 1 101 ? 36.202 4.189 -59.333 1.00 96.75 101 GLY A N 1
ATOM 763 C CA . GLY A 1 101 ? 34.754 4.129 -59.503 1.00 96.75 101 GLY A CA 1
ATOM 764 C C . GLY A 1 101 ? 34.091 3.088 -58.598 1.00 96.75 101 GLY A C 1
ATOM 765 O O . GLY A 1 101 ? 33.069 3.410 -57.990 1.00 96.75 101 GLY A O 1
ATOM 766 N N . ARG A 1 102 ? 34.686 1.889 -58.489 1.00 97.06 102 ARG A N 1
ATOM 767 C CA . ARG A 1 102 ? 34.224 0.800 -57.610 1.00 97.06 102 ARG A CA 1
ATOM 768 C C . ARG A 1 102 ? 34.385 1.152 -56.137 1.00 97.06 102 ARG A C 1
ATOM 770 O O . ARG A 1 102 ? 33.410 1.042 -55.407 1.00 97.06 102 ARG A O 1
ATOM 777 N N . GLU A 1 103 ? 35.551 1.651 -55.738 1.00 96.56 103 GLU A N 1
ATOM 778 C CA . GLU A 1 103 ? 35.820 2.066 -54.354 1.00 96.56 103 GLU A CA 1
ATOM 779 C C . GLU A 1 103 ? 34.832 3.150 -53.895 1.00 96.56 103 GLU A C 1
ATOM 781 O O . GLU A 1 103 ? 34.239 3.066 -52.822 1.00 96.56 103 GLU A O 1
ATOM 786 N N . ARG A 1 104 ? 34.548 4.135 -54.756 1.00 97.12 104 ARG A N 1
ATOM 787 C CA . ARG A 1 104 ? 33.540 5.169 -54.483 1.00 97.12 104 ARG A CA 1
ATOM 788 C C . ARG A 1 104 ? 32.125 4.597 -54.376 1.00 97.12 104 ARG A C 1
ATOM 790 O O . ARG A 1 104 ? 31.331 5.109 -53.587 1.00 97.12 104 ARG A O 1
ATOM 797 N N . ASP A 1 105 ? 31.776 3.583 -55.165 1.00 96.88 105 ASP A N 1
ATOM 798 C CA . ASP A 1 105 ? 30.469 2.921 -55.070 1.00 96.88 105 ASP A CA 1
ATOM 799 C C . ASP A 1 105 ? 30.345 2.052 -53.809 1.00 96.88 105 ASP A C 1
ATOM 801 O O . ASP A 1 105 ? 29.281 2.050 -53.188 1.00 96.88 105 ASP A O 1
ATOM 805 N N . GLU A 1 106 ? 31.417 1.384 -53.385 1.00 97.38 106 GLU A N 1
ATOM 806 C CA . GLU A 1 106 ? 31.494 0.652 -52.113 1.00 97.38 106 GLU A CA 1
ATOM 807 C C . GLU A 1 106 ? 31.376 1.606 -50.920 1.00 97.38 106 GLU A C 1
ATOM 809 O O . GLU A 1 106 ? 30.458 1.458 -50.113 1.00 97.38 106 GLU A O 1
ATOM 814 N N . ALA A 1 107 ? 32.177 2.675 -50.886 1.00 96.31 107 ALA A N 1
ATOM 815 C CA . ALA A 1 107 ? 32.114 3.697 -49.842 1.00 96.31 107 ALA A CA 1
ATOM 816 C C . ALA A 1 107 ? 30.725 4.355 -49.744 1.00 96.31 107 ALA A C 1
ATOM 818 O O . ALA A 1 107 ? 30.240 4.654 -48.652 1.00 96.31 107 ALA A O 1
ATOM 819 N N . ARG A 1 108 ? 30.031 4.559 -50.875 1.00 97.38 108 ARG A N 1
ATOM 820 C CA . ARG A 1 108 ? 28.643 5.059 -50.876 1.00 97.38 108 ARG A CA 1
ATOM 821 C C . ARG A 1 108 ? 27.659 4.062 -50.270 1.00 97.38 108 ARG A C 1
ATOM 823 O O . ARG A 1 108 ? 26.745 4.488 -49.566 1.00 97.38 108 ARG A O 1
ATOM 830 N N . ARG A 1 109 ? 27.820 2.762 -50.540 1.00 97.50 109 ARG A N 1
ATOM 831 C CA . ARG A 1 109 ? 26.974 1.713 -49.946 1.00 97.50 109 ARG A CA 1
ATOM 832 C C . ARG A 1 109 ? 27.199 1.614 -48.443 1.00 97.50 109 ARG A C 1
ATOM 834 O O . ARG A 1 109 ? 26.224 1.568 -47.701 1.00 97.50 109 ARG A O 1
ATOM 841 N N . GLU A 1 110 ? 28.451 1.656 -47.999 1.00 97.31 110 GLU A N 1
ATOM 842 C CA . GLU A 1 110 ? 28.797 1.667 -46.575 1.00 97.31 110 GLU A CA 1
ATOM 843 C C . GLU A 1 110 ? 28.249 2.908 -45.867 1.00 97.31 110 GLU A C 1
ATOM 845 O O . GLU A 1 110 ? 27.613 2.793 -44.822 1.00 97.31 110 GLU A O 1
ATOM 850 N N . ALA A 1 111 ? 28.402 4.094 -46.463 1.00 96.81 111 ALA A N 1
ATOM 851 C CA . ALA A 1 111 ? 27.842 5.325 -45.913 1.00 96.81 111 ALA A CA 1
ATOM 852 C C . ALA A 1 111 ? 26.309 5.261 -45.796 1.00 96.81 111 ALA A C 1
ATOM 854 O O . ALA A 1 111 ? 25.755 5.702 -44.789 1.00 96.81 111 ALA A O 1
ATOM 855 N N . ALA A 1 112 ? 25.621 4.693 -46.792 1.00 97.38 112 ALA A N 1
ATOM 856 C CA . ALA A 1 112 ? 24.174 4.495 -46.745 1.00 97.38 112 ALA A CA 1
ATOM 857 C C . ALA A 1 112 ? 23.764 3.497 -45.645 1.00 97.38 112 ALA A C 1
ATOM 859 O O . ALA A 1 112 ? 22.828 3.774 -44.892 1.00 97.38 112 ALA A O 1
ATOM 860 N N . ALA A 1 113 ? 24.489 2.383 -45.500 1.00 97.50 113 ALA A N 1
ATOM 861 C CA . ALA A 1 113 ? 24.251 1.397 -44.447 1.00 97.50 113 ALA A CA 1
ATOM 862 C C . ALA A 1 113 ? 24.455 2.000 -43.046 1.00 97.50 113 ALA A C 1
ATOM 864 O O . ALA A 1 113 ? 23.576 1.891 -42.192 1.00 97.50 113 ALA A O 1
ATOM 865 N N . LEU A 1 114 ? 25.552 2.735 -42.837 1.00 97.44 114 LEU A N 1
ATOM 866 C CA . LEU A 1 114 ? 25.831 3.437 -41.581 1.00 97.44 114 LEU A CA 1
ATOM 867 C C . LEU A 1 114 ? 24.786 4.516 -41.274 1.00 97.44 114 LEU A C 1
ATOM 869 O O . LEU A 1 114 ? 24.419 4.716 -40.117 1.00 97.44 114 LEU A O 1
ATOM 873 N N . GLN A 1 115 ? 24.279 5.231 -42.283 1.00 97.44 115 GLN A N 1
ATOM 874 C CA . GLN A 1 115 ? 23.188 6.188 -42.080 1.00 97.44 115 GLN A CA 1
ATOM 875 C C . GLN A 1 115 ? 21.900 5.497 -41.630 1.00 97.44 115 GLN A C 1
ATOM 877 O O . GLN A 1 115 ? 21.241 5.988 -40.710 1.00 97.44 115 GLN A O 1
ATOM 882 N N . GLN A 1 116 ? 21.562 4.355 -42.233 1.00 97.50 116 GLN A N 1
ATOM 883 C CA . GLN A 1 116 ? 20.402 3.563 -41.839 1.00 97.50 116 GLN A CA 1
ATOM 884 C C . GLN A 1 116 ? 20.550 3.029 -40.408 1.00 97.50 116 GLN A C 1
ATOM 886 O O . GLN A 1 116 ? 19.620 3.158 -39.612 1.00 97.50 116 GLN A O 1
ATOM 891 N N . GLU A 1 117 ? 21.723 2.508 -40.049 1.00 97.56 117 GLU A N 1
ATOM 892 C CA . GLU A 1 117 ? 22.019 2.044 -38.691 1.00 97.56 117 GLU A CA 1
ATOM 893 C C . GLU A 1 117 ? 21.911 3.188 -37.673 1.00 97.56 117 GLU A C 1
ATOM 895 O O . GLU A 1 117 ? 21.224 3.062 -36.660 1.00 97.56 117 GLU A O 1
ATOM 900 N N . ARG A 1 118 ? 22.488 4.362 -37.965 1.00 97.88 118 ARG A N 1
ATOM 901 C CA . ARG A 1 118 ? 22.357 5.543 -37.093 1.00 97.88 118 ARG A CA 1
ATOM 902 C C . ARG A 1 118 ? 20.907 5.989 -36.932 1.00 97.88 118 ARG A C 1
ATOM 904 O O . ARG A 1 118 ? 20.538 6.418 -35.839 1.00 97.88 118 ARG A O 1
ATOM 911 N N . ALA A 1 119 ? 20.092 5.911 -37.983 1.00 97.44 119 ALA A N 1
ATOM 912 C CA . ALA A 1 119 ? 18.668 6.224 -37.899 1.00 97.44 119 ALA A CA 1
ATOM 913 C C . ALA A 1 119 ? 17.926 5.228 -36.991 1.00 97.44 119 ALA A C 1
ATOM 915 O O . ALA A 1 119 ? 17.149 5.650 -36.136 1.00 97.44 119 ALA A O 1
ATOM 916 N N . GLN A 1 120 ? 18.220 3.929 -37.109 1.00 97.62 120 GLN A N 1
ATOM 917 C CA . GLN A 1 120 ? 17.643 2.891 -36.248 1.00 97.62 120 GLN A CA 1
ATOM 918 C C . GLN A 1 120 ? 18.057 3.058 -34.782 1.00 97.62 120 GLN A C 1
ATOM 920 O O . GLN A 1 120 ? 17.207 3.015 -33.894 1.00 97.62 120 GLN A O 1
ATOM 925 N N . VAL A 1 121 ? 19.342 3.309 -34.518 1.00 98.06 121 VAL A N 1
ATOM 926 C CA . VAL A 1 121 ? 19.851 3.541 -33.159 1.00 98.06 121 VAL A CA 1
ATOM 927 C C . VAL A 1 121 ? 19.222 4.789 -32.544 1.00 98.06 121 VAL A C 1
ATOM 929 O O . VAL A 1 121 ? 18.841 4.760 -31.377 1.00 98.06 121 VAL A O 1
ATOM 932 N N . ARG A 1 122 ? 19.055 5.873 -33.314 1.00 98.06 122 ARG A N 1
ATOM 933 C CA . ARG A 1 122 ? 18.359 7.082 -32.840 1.00 98.06 122 ARG A CA 1
ATOM 934 C C . ARG A 1 122 ? 16.901 6.802 -32.489 1.00 98.06 122 ARG A C 1
ATOM 936 O O . ARG A 1 122 ? 16.482 7.170 -31.399 1.00 98.06 122 ARG A O 1
ATOM 943 N N . ALA A 1 123 ? 16.170 6.104 -33.357 1.00 97.88 123 ALA A N 1
ATOM 944 C CA . ALA A 1 123 ? 14.782 5.730 -33.088 1.00 97.88 123 ALA A CA 1
ATOM 945 C C . ALA A 1 123 ? 14.661 4.837 -31.838 1.00 97.88 123 ALA A C 1
ATOM 947 O O . ALA A 1 123 ? 13.799 5.065 -30.993 1.00 97.88 123 ALA A O 1
ATOM 948 N N . SER A 1 124 ? 15.563 3.864 -31.677 1.00 97.88 124 SER A N 1
ATOM 949 C CA . SER A 1 124 ? 15.622 3.009 -30.485 1.00 97.88 124 SER A CA 1
ATOM 950 C C . SER A 1 124 ? 15.927 3.816 -29.217 1.00 97.88 124 SER A C 1
ATOM 952 O O . SER A 1 124 ? 15.276 3.642 -28.189 1.00 97.88 124 SER A O 1
ATOM 954 N N . LEU A 1 125 ? 16.860 4.767 -29.290 1.00 98.25 125 LEU A N 1
ATOM 955 C CA . LEU A 1 125 ? 17.202 5.642 -28.170 1.00 98.25 125 LEU A CA 1
ATOM 956 C C . LEU A 1 125 ? 16.025 6.538 -27.761 1.00 98.25 125 LEU A C 1
ATOM 958 O O . LEU A 1 125 ? 15.758 6.674 -26.568 1.00 98.25 125 LEU A O 1
ATOM 962 N N . GLU A 1 126 ? 15.286 7.095 -28.720 1.00 97.88 126 GLU A N 1
ATOM 963 C CA . GLU A 1 126 ? 14.059 7.856 -28.451 1.00 97.88 126 GLU A CA 1
ATOM 964 C C . GLU A 1 126 ? 12.984 6.984 -27.785 1.00 97.88 126 GLU A C 1
ATOM 966 O O . GLU A 1 126 ? 12.380 7.401 -26.793 1.00 97.88 126 GLU A O 1
ATOM 971 N N . GLN A 1 127 ? 12.791 5.749 -28.260 1.00 98.06 127 GLN A N 1
ATOM 972 C CA . GLN A 1 127 ? 11.860 4.792 -27.652 1.00 98.06 127 GLN A CA 1
ATOM 973 C C . GLN A 1 127 ? 12.255 4.431 -26.217 1.00 98.06 127 GLN A C 1
ATOM 975 O O . GLN A 1 127 ? 11.409 4.453 -25.323 1.00 98.06 127 GLN A O 1
ATOM 980 N N . VAL A 1 128 ? 13.534 4.141 -25.968 1.00 98.19 128 VAL A N 1
ATOM 981 C CA . VAL A 1 128 ? 14.039 3.818 -24.626 1.00 98.19 128 VAL A CA 1
ATOM 982 C C . VAL A 1 128 ? 13.916 5.020 -23.692 1.00 98.19 128 VAL A C 1
ATOM 984 O O . VAL A 1 128 ? 13.527 4.855 -22.538 1.00 98.19 128 VAL A O 1
ATOM 987 N N . GLN A 1 129 ? 14.183 6.238 -24.168 1.00 98.19 129 GLN A N 1
ATOM 988 C CA . GLN A 1 129 ? 13.982 7.451 -23.372 1.00 98.19 129 GLN A CA 1
ATOM 989 C C . GLN A 1 129 ? 12.507 7.685 -23.033 1.00 98.19 129 GLN A C 1
ATOM 991 O O . GLN A 1 129 ? 12.196 8.058 -21.901 1.00 98.19 129 GLN A O 1
ATOM 996 N N . ALA A 1 130 ? 11.595 7.450 -23.980 1.00 98.12 130 ALA A N 1
ATOM 997 C CA . ALA A 1 130 ? 10.160 7.527 -23.725 1.00 98.12 130 ALA A CA 1
ATOM 998 C C . ALA A 1 130 ? 9.726 6.477 -22.690 1.00 98.12 130 ALA A C 1
ATOM 1000 O O . ALA A 1 130 ? 9.082 6.826 -21.701 1.00 98.12 130 ALA A O 1
ATOM 1001 N N . ALA A 1 131 ? 10.158 5.224 -22.856 1.00 98.06 131 ALA A N 1
ATOM 1002 C CA . ALA A 1 131 ? 9.887 4.144 -21.912 1.00 98.06 131 ALA A CA 1
ATOM 1003 C C . ALA A 1 131 ? 10.452 4.442 -20.515 1.00 98.06 131 ALA A C 1
ATOM 1005 O O . ALA A 1 131 ? 9.774 4.201 -19.517 1.00 98.06 131 ALA A O 1
ATOM 1006 N N . LEU A 1 132 ? 11.654 5.023 -20.430 1.00 98.38 132 LEU A N 1
ATOM 1007 C CA . LEU A 1 132 ? 12.262 5.438 -19.168 1.00 98.38 132 LEU A CA 1
ATOM 1008 C C . LEU A 1 132 ? 11.427 6.514 -18.470 1.00 98.38 132 LEU A C 1
ATOM 1010 O O . LEU A 1 132 ? 11.172 6.390 -17.276 1.00 98.38 132 LEU A O 1
ATOM 1014 N N . ARG A 1 133 ? 10.960 7.537 -19.198 1.00 98.25 133 ARG A N 1
ATOM 1015 C CA . ARG A 1 133 ? 10.080 8.575 -18.633 1.00 98.25 133 ARG A CA 1
ATOM 1016 C C . ARG A 1 133 ? 8.776 7.973 -18.118 1.00 98.25 133 ARG A C 1
ATOM 1018 O O . ARG A 1 133 ? 8.380 8.259 -16.994 1.00 98.25 133 ARG A O 1
ATOM 1025 N N . THR A 1 134 ? 8.143 7.093 -18.895 1.00 98.31 134 THR A N 1
ATOM 1026 C CA . THR A 1 134 ? 6.927 6.387 -18.467 1.00 98.31 134 THR A CA 1
ATOM 1027 C C . THR A 1 134 ? 7.178 5.541 -17.219 1.00 98.31 134 THR A C 1
ATOM 1029 O O . THR A 1 134 ? 6.389 5.594 -16.278 1.00 98.31 134 THR A O 1
ATOM 1032 N N . ALA A 1 135 ? 8.288 4.801 -17.173 1.00 98.00 135 ALA A N 1
ATOM 1033 C CA . ALA A 1 135 ? 8.663 3.993 -16.018 1.00 98.00 135 ALA A CA 1
ATOM 1034 C C . ALA A 1 135 ? 8.941 4.853 -14.773 1.00 98.00 135 ALA A C 1
ATOM 1036 O O . ALA A 1 135 ? 8.539 4.476 -13.675 1.00 98.00 135 ALA A O 1
ATOM 1037 N N . GLN A 1 136 ? 9.571 6.020 -14.933 1.00 98.44 136 GLN A N 1
ATOM 1038 C CA . GLN A 1 136 ? 9.791 6.982 -13.849 1.00 98.44 136 GLN A CA 1
ATOM 1039 C C . GLN A 1 136 ? 8.465 7.518 -13.301 1.00 98.44 136 GLN A C 1
ATOM 1041 O O . GLN A 1 136 ? 8.231 7.430 -12.099 1.00 98.44 136 GLN A O 1
ATOM 1046 N N . THR A 1 137 ? 7.554 7.971 -14.169 1.00 98.44 137 THR A N 1
ATOM 1047 C CA . THR A 1 137 ? 6.223 8.432 -13.745 1.00 98.44 137 THR A CA 1
ATOM 1048 C C . THR A 1 137 ? 5.435 7.327 -13.038 1.00 98.44 137 THR A C 1
ATOM 1050 O O . THR A 1 137 ? 4.831 7.575 -11.996 1.00 98.44 137 THR A O 1
ATOM 1053 N N . ALA A 1 138 ? 5.470 6.096 -13.557 1.00 98.19 138 ALA A N 1
ATOM 1054 C CA . ALA A 1 138 ? 4.818 4.953 -12.924 1.00 98.19 138 ALA A CA 1
ATOM 1055 C C . ALA A 1 138 ? 5.426 4.628 -11.550 1.00 98.19 138 ALA A C 1
ATOM 1057 O O . ALA A 1 138 ? 4.697 4.334 -10.604 1.00 98.19 138 ALA A O 1
ATOM 1058 N N . ARG A 1 139 ? 6.755 4.716 -11.418 1.00 98.50 139 ARG A N 1
ATOM 1059 C CA . ARG A 1 139 ? 7.461 4.515 -10.149 1.00 98.50 139 ARG A CA 1
ATOM 1060 C C . ARG A 1 139 ? 7.081 5.578 -9.121 1.00 98.50 139 ARG A C 1
ATOM 1062 O O . ARG A 1 139 ? 6.841 5.225 -7.970 1.00 98.50 139 ARG A O 1
ATOM 1069 N N . ASP A 1 140 ? 7.006 6.844 -9.518 1.00 98.38 140 ASP A N 1
ATOM 1070 C CA . ASP A 1 140 ? 6.655 7.938 -8.609 1.00 98.38 140 ASP A CA 1
ATOM 1071 C C . ASP A 1 140 ? 5.183 7.856 -8.173 1.00 98.38 140 ASP A C 1
ATOM 1073 O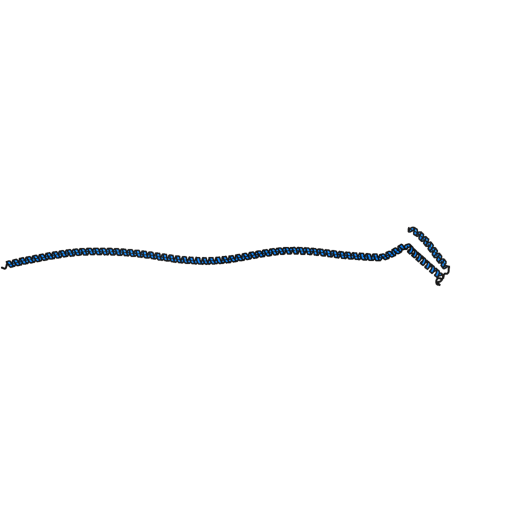 O . ASP A 1 140 ? 4.882 8.029 -6.991 1.00 98.38 140 ASP A O 1
ATOM 1077 N N . ALA A 1 141 ? 4.275 7.484 -9.083 1.00 98.31 141 ALA A N 1
ATOM 1078 C CA . ALA A 1 141 ? 2.877 7.203 -8.749 1.00 98.31 141 ALA A CA 1
ATOM 1079 C C . ALA A 1 141 ? 2.751 6.031 -7.761 1.00 98.31 141 ALA A C 1
ATOM 1081 O O . ALA A 1 141 ? 2.099 6.158 -6.727 1.00 98.31 141 ALA A O 1
ATOM 1082 N N . ALA A 1 142 ? 3.447 4.919 -8.024 1.00 97.81 142 ALA A N 1
ATOM 1083 C CA . ALA A 1 142 ? 3.459 3.767 -7.126 1.00 97.81 142 ALA A CA 1
ATOM 1084 C C . ALA A 1 142 ? 4.052 4.101 -5.746 1.00 97.81 142 ALA A C 1
ATOM 1086 O O . ALA A 1 142 ? 3.643 3.521 -4.740 1.00 97.81 142 ALA A O 1
ATOM 1087 N N . GLN A 1 143 ? 5.013 5.024 -5.678 1.00 98.50 143 GLN A N 1
ATOM 1088 C CA . GLN A 1 143 ? 5.570 5.486 -4.412 1.00 98.50 143 GLN A CA 1
ATOM 1089 C C . GLN A 1 143 ? 4.565 6.347 -3.635 1.00 98.50 143 GLN A C 1
ATOM 1091 O O . GLN A 1 143 ? 4.344 6.083 -2.456 1.00 98.50 143 GLN A O 1
ATOM 1096 N N . ALA A 1 144 ? 3.873 7.275 -4.302 1.00 98.31 144 ALA A N 1
ATOM 1097 C CA . ALA A 1 144 ? 2.804 8.058 -3.682 1.00 98.31 144 ALA A CA 1
ATOM 1098 C C . ALA A 1 144 ? 1.655 7.174 -3.160 1.00 98.31 144 ALA A C 1
ATOM 1100 O O . ALA A 1 144 ? 1.127 7.412 -2.072 1.00 98.31 144 ALA A O 1
ATOM 1101 N N . ASP A 1 145 ? 1.284 6.126 -3.898 1.00 97.81 145 ASP A N 1
ATOM 1102 C CA . ASP A 1 145 ? 0.252 5.181 -3.464 1.00 97.81 145 ASP A CA 1
ATOM 1103 C C . ASP A 1 145 ? 0.699 4.341 -2.259 1.00 97.81 145 ASP A C 1
ATOM 1105 O O . ASP A 1 145 ? -0.098 4.099 -1.350 1.00 97.81 145 ASP A O 1
ATOM 1109 N N . ARG A 1 146 ? 1.979 3.944 -2.197 1.00 98.44 146 ARG A N 1
ATOM 1110 C CA . ARG A 1 146 ? 2.548 3.283 -1.010 1.00 98.44 146 ARG A CA 1
ATOM 1111 C C . ARG A 1 146 ? 2.510 4.185 0.217 1.00 98.44 146 ARG A C 1
ATOM 1113 O O . ARG A 1 146 ? 2.107 3.717 1.280 1.00 98.44 146 ARG A O 1
ATOM 1120 N N . ASP A 1 147 ? 2.883 5.453 0.070 1.00 98.31 147 ASP A N 1
ATOM 1121 C CA . ASP A 1 147 ? 2.877 6.413 1.176 1.00 98.31 147 ASP A CA 1
ATOM 1122 C C . ASP A 1 147 ? 1.449 6.620 1.709 1.00 98.31 147 ASP A C 1
ATOM 1124 O O . ASP A 1 147 ? 1.211 6.494 2.914 1.00 98.31 147 ASP A O 1
ATOM 1128 N N . ARG A 1 148 ? 0.464 6.791 0.814 1.00 98.38 148 ARG A N 1
ATOM 1129 C CA . ARG A 1 148 ? -0.964 6.863 1.180 1.00 98.38 148 ARG A CA 1
ATOM 1130 C C . ARG A 1 148 ? -1.453 5.603 1.890 1.00 98.38 148 ARG A C 1
ATOM 1132 O O . ARG A 1 148 ? -2.132 5.697 2.911 1.00 98.38 148 ARG A O 1
ATOM 1139 N N . ALA A 1 149 ? -1.120 4.421 1.372 1.00 97.88 149 ALA A N 1
ATOM 1140 C CA . ALA A 1 149 ? -1.510 3.156 1.990 1.00 97.88 149 ALA A CA 1
ATOM 1141 C C . ALA A 1 149 ? -0.886 2.993 3.388 1.00 97.88 149 ALA A C 1
ATOM 1143 O O . ALA A 1 149 ? -1.537 2.504 4.312 1.00 97.88 149 ALA A O 1
ATOM 1144 N N . GLN A 1 150 ? 0.355 3.449 3.571 1.00 98.50 150 GLN A N 1
ATOM 1145 C CA . GLN A 1 150 ? 1.042 3.429 4.859 1.00 98.50 150 GLN A CA 1
ATOM 1146 C C . GLN A 1 150 ? 0.402 4.395 5.871 1.00 98.50 150 GLN A C 1
ATOM 1148 O O . GLN A 1 150 ? 0.248 4.040 7.042 1.00 98.50 150 GLN A O 1
ATOM 1153 N N . GLU A 1 151 ? -0.014 5.587 5.443 1.00 98.31 151 GLU A N 1
ATOM 1154 C CA . GLU A 1 151 ? -0.785 6.520 6.276 1.00 98.31 151 GLU A CA 1
ATOM 1155 C C . GLU A 1 151 ? -2.143 5.938 6.681 1.00 98.31 151 GLU A C 1
ATOM 1157 O O . GLU A 1 151 ? -2.498 5.964 7.861 1.00 98.31 151 GLU A O 1
ATOM 1162 N N . GLN A 1 152 ? -2.870 5.338 5.734 1.00 98.38 152 GLN A N 1
ATOM 1163 C CA . GLN A 1 152 ? -4.137 4.655 6.008 1.00 98.38 152 GLN A CA 1
ATOM 1164 C C . GLN A 1 152 ? -3.958 3.503 7.002 1.00 98.38 152 GLN A C 1
ATOM 1166 O O . GLN A 1 152 ? -4.743 3.377 7.941 1.00 98.38 152 GLN A O 1
ATOM 1171 N N . ALA A 1 153 ? -2.907 2.693 6.849 1.00 98.31 153 ALA A N 1
ATOM 1172 C CA . ALA A 1 153 ? -2.601 1.609 7.776 1.00 98.31 153 ALA A CA 1
ATOM 1173 C C . ALA A 1 153 ? -2.330 2.131 9.197 1.00 98.31 153 ALA A C 1
ATOM 1175 O O . ALA A 1 153 ? -2.868 1.585 10.161 1.00 98.31 153 ALA A O 1
ATOM 1176 N N . ARG A 1 154 ? -1.563 3.222 9.338 1.00 98.50 154 ARG A N 1
ATOM 1177 C CA . ARG A 1 154 ? -1.314 3.873 10.638 1.00 98.50 154 ARG A CA 1
ATOM 1178 C C . ARG A 1 154 ? -2.601 4.423 11.255 1.00 98.50 154 ARG A C 1
ATOM 1180 O O . ARG A 1 154 ? -2.840 4.219 12.444 1.00 98.50 154 ARG A O 1
ATOM 1187 N N . ALA A 1 155 ? -3.450 5.071 10.458 1.00 98.38 155 ALA A N 1
ATOM 1188 C CA . ALA A 1 155 ? -4.735 5.594 10.918 1.00 98.38 155 ALA A CA 1
ATOM 1189 C C . ALA A 1 155 ? -5.679 4.470 11.379 1.00 98.38 155 ALA A C 1
ATOM 1191 O O . ALA A 1 155 ? -6.311 4.577 12.431 1.00 98.38 155 ALA A O 1
ATOM 1192 N N . LEU A 1 156 ? -5.739 3.362 10.635 1.00 98.31 156 LEU A N 1
ATOM 1193 C CA . LEU A 1 156 ? -6.522 2.185 11.013 1.00 98.31 156 LEU A CA 1
ATOM 1194 C C . LEU A 1 156 ? -5.990 1.535 12.292 1.00 98.31 156 LEU A C 1
ATOM 1196 O O . LEU A 1 156 ? -6.783 1.205 13.169 1.00 98.31 156 LEU A O 1
ATOM 1200 N N . GLN A 1 157 ? -4.671 1.402 12.444 1.00 98.44 157 GLN A N 1
ATOM 1201 C CA . GLN A 1 157 ? -4.061 0.893 13.677 1.00 98.44 157 GLN A CA 1
ATOM 1202 C C . GLN A 1 157 ? -4.405 1.765 14.890 1.00 98.44 157 GLN A C 1
ATOM 1204 O O . GLN A 1 157 ? -4.790 1.232 15.931 1.00 98.44 157 GLN A O 1
ATOM 1209 N N . ALA A 1 158 ? -4.334 3.093 14.750 1.00 98.38 158 ALA A N 1
ATOM 1210 C CA . ALA A 1 158 ? -4.732 4.018 15.808 1.00 98.38 158 ALA A CA 1
ATOM 1211 C C . ALA A 1 158 ? -6.212 3.841 16.183 1.00 98.38 158 ALA A C 1
ATOM 1213 O O . ALA A 1 158 ? -6.548 3.757 17.364 1.00 98.38 158 ALA A O 1
ATOM 1214 N N . ARG A 1 159 ? -7.090 3.687 15.186 1.00 98.25 159 ARG A N 1
ATOM 1215 C CA . ARG A 1 159 ? -8.525 3.481 15.412 1.00 98.25 159 ARG A CA 1
ATOM 1216 C C . ARG A 1 159 ? -8.839 2.135 16.062 1.00 98.25 159 ARG A C 1
ATOM 1218 O O . ARG A 1 159 ? -9.713 2.059 16.918 1.00 98.25 159 ARG A O 1
ATOM 1225 N N . VAL A 1 160 ? -8.112 1.075 15.708 1.00 98.50 160 VAL A N 1
ATOM 1226 C CA . VAL A 1 160 ? -8.219 -0.230 16.381 1.00 98.50 160 VAL A CA 1
ATOM 1227 C C . VAL A 1 160 ? -7.785 -0.123 17.843 1.00 98.50 160 VAL A C 1
ATOM 1229 O O . VAL A 1 160 ? -8.463 -0.663 18.718 1.00 98.50 160 VAL A O 1
ATOM 1232 N N . ALA A 1 161 ? -6.697 0.596 18.132 1.00 98.38 161 ALA A N 1
ATOM 1233 C CA . ALA A 1 161 ? -6.249 0.827 19.503 1.00 98.38 161 ALA A CA 1
ATOM 1234 C C . ALA A 1 161 ? -7.291 1.614 20.319 1.00 98.38 161 ALA A C 1
ATOM 1236 O O . ALA A 1 161 ? -7.611 1.220 21.442 1.00 98.38 161 ALA A O 1
ATOM 1237 N N . GLU A 1 162 ? -7.872 2.668 19.739 1.00 98.38 162 GLU A N 1
ATOM 1238 C CA . GLU A 1 162 ? -8.945 3.460 20.351 1.00 98.38 162 GLU A CA 1
ATOM 1239 C C . GLU A 1 162 ? -10.187 2.606 20.645 1.00 98.38 162 GLU A C 1
ATOM 1241 O O . GLU A 1 162 ? -10.661 2.568 21.781 1.00 98.38 162 GLU A O 1
ATOM 1246 N N . LEU A 1 163 ? -10.676 1.851 19.656 1.00 98.31 163 LEU A N 1
ATOM 1247 C CA . LEU A 1 163 ? -11.833 0.968 19.825 1.00 98.31 163 LEU A CA 1
ATOM 1248 C C . LEU A 1 163 ? -11.578 -0.123 20.870 1.00 98.31 163 LEU A C 1
ATOM 1250 O O . LEU A 1 163 ? -12.478 -0.464 21.634 1.00 98.31 163 LEU A O 1
ATOM 1254 N N . THR A 1 164 ? -10.350 -0.635 20.956 1.00 98.38 164 THR A N 1
ATOM 1255 C CA . THR A 1 164 ? -9.965 -1.615 21.982 1.00 98.38 164 THR A CA 1
ATOM 1256 C C . THR A 1 164 ? -10.020 -1.008 23.386 1.00 98.38 164 THR A C 1
ATOM 1258 O O . THR A 1 164 ? -10.506 -1.649 24.318 1.00 98.38 164 THR A O 1
ATOM 1261 N N . GLN A 1 165 ? -9.557 0.234 23.558 1.00 98.19 165 GLN A N 1
ATOM 1262 C CA . GLN A 1 165 ? -9.657 0.948 24.838 1.00 98.19 165 GLN A CA 1
ATOM 1263 C C . GLN A 1 165 ? -11.110 1.258 25.207 1.00 98.19 165 GLN A C 1
ATOM 1265 O O . GLN A 1 165 ? -11.509 1.095 26.364 1.00 98.19 165 GLN A O 1
ATOM 1270 N N . LEU A 1 166 ? -11.922 1.646 24.221 1.00 98.25 166 LEU A N 1
ATOM 1271 C CA . LEU A 1 166 ? -13.346 1.888 24.418 1.00 98.25 166 LEU A CA 1
ATOM 1272 C C . LEU A 1 166 ? -14.070 0.609 24.852 1.00 98.25 166 LEU A C 1
ATOM 1274 O O . LEU A 1 166 ? -14.829 0.646 25.818 1.00 98.25 166 LEU A O 1
ATOM 1278 N N . ALA A 1 167 ? -13.792 -0.522 24.199 1.00 98.38 167 ALA A N 1
ATOM 1279 C CA . ALA A 1 167 ? -14.358 -1.818 24.564 1.00 98.38 167 ALA A CA 1
ATOM 1280 C C . ALA A 1 167 ? -14.015 -2.196 26.015 1.00 98.38 167 ALA A C 1
ATOM 1282 O O . ALA A 1 167 ? -14.915 -2.507 26.789 1.00 98.38 167 ALA A O 1
ATOM 1283 N N . ARG A 1 168 ? -12.746 -2.054 26.427 1.00 98.38 168 ARG A N 1
ATOM 1284 C CA . ARG A 1 168 ? -12.329 -2.285 27.824 1.00 98.38 168 ARG A CA 1
ATOM 1285 C C . ARG A 1 168 ? -13.055 -1.374 28.810 1.00 98.38 168 ARG A C 1
ATOM 1287 O O . ARG A 1 168 ? -13.484 -1.823 29.865 1.00 98.38 168 ARG A O 1
ATOM 1294 N N . THR A 1 169 ? -13.210 -0.097 28.464 1.00 98.31 169 THR A N 1
ATOM 1295 C CA . THR A 1 169 ? -13.925 0.873 29.307 1.00 98.31 169 THR A CA 1
ATOM 1296 C C . THR A 1 169 ? -15.397 0.492 29.466 1.00 98.31 169 THR A C 1
ATOM 1298 O O . THR A 1 169 ? -15.945 0.580 30.566 1.00 98.31 169 THR A O 1
ATOM 1301 N N . LEU A 1 170 ? -16.045 0.063 28.380 1.00 98.19 170 LEU A N 1
ATOM 1302 C CA . LEU A 1 170 ? -17.434 -0.389 28.406 1.00 98.19 170 LEU A CA 1
ATOM 1303 C C . LEU A 1 170 ? -17.597 -1.679 29.214 1.00 98.19 170 LEU A C 1
ATOM 1305 O O . LEU A 1 170 ? -18.544 -1.764 29.991 1.00 98.19 170 LEU A O 1
ATOM 1309 N N . ASP A 1 171 ? -16.667 -2.628 29.104 1.00 98.12 171 ASP A N 1
ATOM 1310 C CA . ASP A 1 171 ? -16.674 -3.853 29.911 1.00 98.12 171 ASP A CA 1
ATOM 1311 C C . ASP A 1 171 ? -16.553 -3.549 31.408 1.00 98.12 171 ASP A C 1
ATOM 1313 O O . ASP A 1 171 ? -17.336 -4.070 32.207 1.00 98.12 171 ASP A O 1
ATOM 1317 N N . THR A 1 172 ? -15.641 -2.651 31.796 1.00 98.44 172 THR A N 1
ATOM 1318 C CA . THR A 1 172 ? -15.517 -2.205 33.192 1.00 98.44 172 THR A CA 1
ATOM 1319 C C . THR A 1 172 ? -16.811 -1.558 33.682 1.00 98.44 172 THR A C 1
ATOM 1321 O O . THR A 1 172 ? -17.334 -1.948 34.724 1.00 98.44 172 THR A O 1
ATOM 1324 N N . ARG A 1 173 ? -17.398 -0.635 32.907 1.00 98.19 173 ARG A N 1
ATOM 1325 C CA . ARG A 1 173 ? -18.679 0.003 33.266 1.00 98.19 173 ARG A CA 1
ATOM 1326 C C . ARG A 1 173 ? -19.826 -1.000 33.366 1.00 98.19 173 ARG A C 1
ATOM 1328 O O . ARG A 1 173 ? -20.684 -0.871 34.237 1.00 98.19 173 ARG A O 1
ATOM 1335 N N . ALA A 1 174 ? -19.860 -2.002 32.490 1.00 98.12 174 ALA A N 1
ATOM 1336 C CA . ALA A 1 174 ? -20.858 -3.061 32.546 1.00 98.12 174 ALA A CA 1
ATOM 1337 C C . ALA A 1 174 ? -20.695 -3.913 33.814 1.00 98.12 174 ALA A C 1
ATOM 1339 O O . ALA A 1 174 ? -21.693 -4.261 34.446 1.00 98.12 174 ALA A O 1
ATOM 1340 N N . ALA A 1 175 ? -19.460 -4.220 34.221 1.00 98.19 175 ALA A N 1
ATOM 1341 C CA . ALA A 1 175 ? -19.179 -4.922 35.471 1.00 98.19 175 ALA A CA 1
ATOM 1342 C C . ALA A 1 175 ? -19.585 -4.093 36.702 1.00 98.19 175 ALA A C 1
ATOM 1344 O O . ALA A 1 175 ? -20.281 -4.608 37.578 1.00 98.19 175 ALA A O 1
ATOM 1345 N N . GLU A 1 176 ? -19.235 -2.805 36.736 1.00 98.06 176 GLU A N 1
ATOM 1346 C CA . GLU A 1 176 ? -19.634 -1.871 37.798 1.00 98.06 176 GLU A CA 1
ATOM 1347 C C . GLU A 1 176 ? -21.159 -1.749 37.904 1.00 98.06 176 GLU A C 1
ATOM 1349 O O . GLU A 1 176 ? -21.719 -1.841 38.995 1.00 98.06 176 GLU A O 1
ATOM 1354 N N . SER A 1 177 ? -21.854 -1.610 36.770 1.00 97.94 177 SER A N 1
ATOM 1355 C CA . SER A 1 177 ? -23.316 -1.528 36.730 1.00 97.94 177 SER A CA 1
ATOM 1356 C C . SER A 1 177 ? -23.982 -2.810 37.239 1.00 97.94 177 SER A C 1
ATOM 1358 O O . SER A 1 177 ? -24.942 -2.734 38.007 1.00 97.94 177 SER A O 1
ATOM 1360 N N . ARG A 1 178 ? -23.452 -3.988 36.881 1.00 98.25 178 ARG A N 1
ATOM 1361 C CA . ARG A 1 178 ? -23.938 -5.277 37.404 1.00 98.25 178 ARG A CA 1
ATOM 1362 C C . ARG A 1 178 ? -23.733 -5.391 38.914 1.00 98.25 178 ARG A C 1
ATOM 1364 O O . ARG A 1 178 ? -24.649 -5.819 39.610 1.00 98.25 178 ARG A O 1
ATOM 1371 N N . ALA A 1 179 ? -22.572 -4.980 39.424 1.00 98.19 179 ALA A N 1
ATOM 1372 C CA . ALA A 1 179 ? -22.297 -4.984 40.860 1.00 98.19 179 ALA A CA 1
ATOM 1373 C C . ALA A 1 179 ? -23.223 -4.017 41.620 1.00 98.19 179 ALA A C 1
ATOM 1375 O O . ALA A 1 179 ? -23.775 -4.372 42.661 1.00 98.19 179 ALA A O 1
ATOM 1376 N N . ALA A 1 180 ? -23.455 -2.818 41.075 1.00 97.75 180 ALA A N 1
ATOM 1377 C CA . ALA A 1 180 ? -24.385 -1.845 41.642 1.00 97.75 180 ALA A CA 1
ATOM 1378 C C . ALA A 1 180 ? -25.831 -2.369 41.667 1.00 97.75 180 ALA A C 1
ATOM 1380 O O . ALA A 1 180 ? -26.530 -2.186 42.665 1.00 97.75 180 ALA A O 1
ATOM 1381 N N . LEU A 1 181 ? -26.268 -3.060 40.607 1.00 98.06 181 LEU A N 1
ATOM 1382 C CA . LEU A 1 181 ? -27.586 -3.692 40.560 1.00 98.06 181 LEU A CA 1
ATOM 1383 C C . LEU A 1 181 ? -27.730 -4.759 41.654 1.00 98.06 181 LEU A C 1
ATOM 1385 O O . LEU A 1 181 ? -28.679 -4.698 42.429 1.00 98.06 181 LEU A O 1
ATOM 1389 N N . GLN A 1 182 ? -26.757 -5.666 41.782 1.00 98.12 182 GLN A N 1
ATOM 1390 C CA . GLN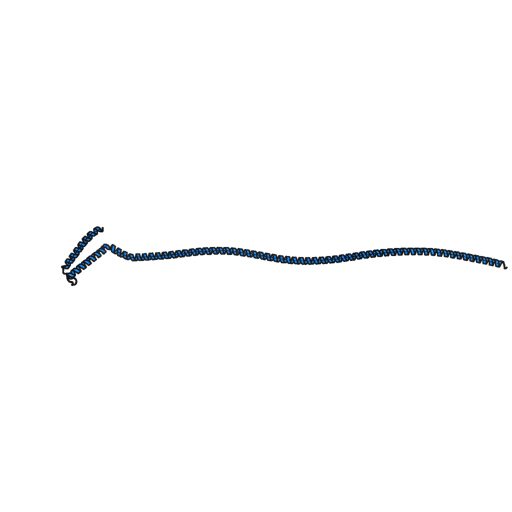 A 1 182 ? -26.755 -6.693 42.832 1.00 98.12 182 GLN A CA 1
ATOM 1391 C C . GLN A 1 182 ? -26.790 -6.083 44.241 1.00 98.12 182 GLN A C 1
ATOM 1393 O O . GLN A 1 182 ? -27.529 -6.549 45.110 1.00 98.12 182 GLN A O 1
ATOM 1398 N N . ALA A 1 183 ? -26.028 -5.011 44.472 1.00 98.06 183 ALA A N 1
ATOM 1399 C CA . ALA A 1 183 ? -26.045 -4.296 45.745 1.00 98.06 183 ALA A CA 1
ATOM 1400 C C . ALA A 1 183 ? -27.421 -3.667 46.031 1.00 98.06 183 ALA A C 1
ATOM 1402 O O . ALA A 1 183 ? -27.923 -3.764 47.153 1.00 98.06 183 ALA A O 1
ATOM 1403 N N . SER A 1 184 ? -28.057 -3.062 45.024 1.00 97.44 184 SER A N 1
ATOM 1404 C CA . SER A 1 184 ? -29.400 -2.483 45.149 1.00 97.44 184 SER A CA 1
ATOM 1405 C C . SER A 1 184 ? -30.464 -3.551 45.427 1.00 97.44 184 SER A C 1
ATOM 1407 O O . SER A 1 184 ? -31.305 -3.372 46.310 1.00 97.44 184 SER A O 1
ATOM 1409 N N . GLU A 1 185 ? -30.395 -4.699 44.750 1.00 98.00 185 GLU A N 1
ATOM 1410 C CA . GLU A 1 185 ? -31.285 -5.839 44.990 1.00 98.00 185 GLU A CA 1
ATOM 1411 C C . GLU A 1 185 ? -31.150 -6.375 46.423 1.00 98.00 185 GLU A C 1
ATOM 1413 O O . GLU A 1 185 ? -32.160 -6.606 47.096 1.00 98.00 185 GLU A O 1
ATOM 1418 N N . ALA A 1 186 ? -29.919 -6.494 46.933 1.00 97.94 186 ALA A N 1
ATOM 1419 C CA . ALA A 1 186 ? -29.662 -6.899 48.314 1.00 97.94 186 ALA A CA 1
ATOM 1420 C C . ALA A 1 186 ? -30.215 -5.882 49.332 1.00 97.94 186 ALA A C 1
ATOM 1422 O O . ALA A 1 186 ? -30.842 -6.261 50.326 1.00 97.94 186 ALA A O 1
ATOM 1423 N N . GLN A 1 187 ? -30.048 -4.581 49.073 1.00 97.81 187 GLN A N 1
ATOM 1424 C CA . GLN A 1 187 ? -30.623 -3.522 49.909 1.00 97.81 187 GLN A CA 1
ATOM 1425 C C . GLN A 1 187 ? -32.155 -3.565 49.916 1.00 97.81 187 GLN A C 1
ATOM 1427 O O . GLN A 1 187 ? -32.770 -3.412 50.977 1.00 97.81 187 GLN A O 1
ATOM 1432 N N . LEU A 1 188 ? -32.778 -3.807 48.760 1.00 97.88 188 LEU A N 1
ATOM 1433 C CA . LEU A 1 188 ? -34.226 -3.939 48.644 1.00 97.88 188 LEU A CA 1
ATOM 1434 C C . LEU A 1 188 ? -34.735 -5.168 49.405 1.00 97.88 188 LEU A C 1
ATOM 1436 O O . LEU A 1 188 ? -35.748 -5.074 50.099 1.00 97.88 188 LEU A O 1
ATOM 1440 N N . ALA A 1 189 ? -34.032 -6.300 49.325 1.00 97.88 189 ALA A N 1
ATOM 1441 C CA . ALA A 1 189 ? -34.352 -7.495 50.103 1.00 97.88 189 ALA A CA 1
ATOM 1442 C C . ALA A 1 189 ? -34.301 -7.211 51.616 1.00 97.88 189 ALA A C 1
ATOM 1444 O O . ALA A 1 189 ? -35.281 -7.467 52.317 1.00 97.88 189 ALA A O 1
ATOM 1445 N N . SER A 1 190 ? -33.228 -6.573 52.097 1.00 98.00 190 SER A N 1
ATOM 1446 C CA . SER A 1 190 ? -33.099 -6.164 53.504 1.00 98.00 190 SER A CA 1
ATOM 1447 C C . SER A 1 190 ? -34.178 -5.159 53.933 1.00 98.00 190 SER A C 1
ATOM 1449 O O . SER A 1 190 ? -34.717 -5.240 55.037 1.00 98.00 190 SER A O 1
ATOM 1451 N N . SER A 1 191 ? -34.533 -4.195 53.077 1.00 97.38 191 SER A N 1
ATOM 1452 C CA . SER A 1 191 ? -35.619 -3.245 53.352 1.00 97.38 191 SER A CA 1
ATOM 1453 C C . SER A 1 191 ? -36.979 -3.943 53.445 1.00 97.38 191 SER A C 1
ATOM 1455 O O . SER A 1 191 ? -37.742 -3.664 54.369 1.00 97.38 191 SER A O 1
ATOM 1457 N N . ARG A 1 192 ? -37.260 -4.898 52.549 1.00 98.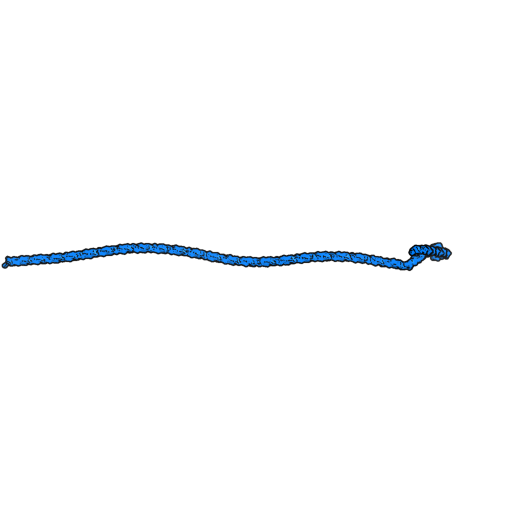06 192 ARG A N 1
ATOM 1458 C CA . ARG A 1 192 ? -38.481 -5.718 52.585 1.00 98.06 192 ARG A CA 1
ATOM 1459 C C . ARG A 1 192 ? -38.561 -6.563 53.852 1.00 98.06 192 ARG A C 1
ATOM 1461 O O . ARG A 1 192 ? -39.634 -6.663 54.440 1.00 98.06 192 ARG A O 1
ATOM 1468 N N . GLU A 1 193 ? -37.451 -7.147 54.288 1.00 97.75 193 GLU A N 1
ATOM 1469 C CA . GLU A 1 193 ? -37.393 -7.904 55.539 1.00 97.75 193 GLU A CA 1
ATOM 1470 C C . GLU A 1 193 ? -37.642 -7.006 56.757 1.00 97.75 193 GLU A C 1
ATOM 1472 O O . GLU A 1 193 ? -38.490 -7.327 57.590 1.00 97.75 193 GLU A O 1
ATOM 1477 N N . ARG A 1 194 ? -37.013 -5.824 56.809 1.00 97.69 194 ARG A N 1
ATOM 1478 C CA . ARG A 1 194 ? -37.287 -4.816 57.848 1.00 97.69 194 ARG A CA 1
ATOM 1479 C C . ARG A 1 194 ? -38.751 -4.384 57.867 1.00 97.69 194 ARG A C 1
ATOM 1481 O O . ARG A 1 194 ? -39.336 -4.300 58.942 1.00 97.69 194 ARG A O 1
ATOM 1488 N N . ALA A 1 195 ? -39.358 -4.150 56.703 1.00 97.12 195 ALA A N 1
ATOM 1489 C CA . ALA A 1 195 ? -40.773 -3.799 56.604 1.00 97.12 195 ALA A CA 1
ATOM 1490 C C . ALA A 1 195 ? -41.679 -4.921 57.141 1.00 97.12 195 ALA A C 1
ATOM 1492 O O . ALA A 1 195 ? -42.607 -4.643 57.897 1.00 97.12 195 ALA A O 1
ATOM 1493 N N . ARG A 1 196 ? -41.380 -6.191 56.825 1.00 97.75 196 ARG A N 1
ATOM 1494 C CA . ARG A 1 196 ? -42.101 -7.353 57.379 1.00 97.75 196 ARG A CA 1
ATOM 1495 C C . ARG A 1 196 ? -41.952 -7.449 58.898 1.00 97.75 196 ARG A C 1
ATOM 1497 O O . ARG A 1 196 ? -42.946 -7.658 59.587 1.00 97.75 196 ARG A O 1
ATOM 1504 N N . ALA A 1 197 ? -40.738 -7.265 59.418 1.00 97.50 197 ALA A N 1
ATOM 1505 C CA . ALA A 1 197 ? -40.467 -7.301 60.853 1.00 97.50 197 ALA A CA 1
ATOM 1506 C C . ALA A 1 197 ? -41.181 -6.167 61.607 1.00 97.50 197 ALA A C 1
ATOM 1508 O O . ALA A 1 197 ? -41.764 -6.404 62.662 1.00 97.50 197 ALA A O 1
ATOM 1509 N N . LEU A 1 198 ? -41.176 -4.949 61.057 1.00 97.38 198 LEU A N 1
ATOM 1510 C CA . LEU A 1 198 ? -41.917 -3.813 61.610 1.00 97.38 198 LEU A CA 1
ATOM 1511 C C . LEU A 1 198 ? -43.428 -4.060 61.582 1.00 97.38 198 LEU A C 1
ATOM 1513 O O . LEU A 1 198 ? -44.096 -3.800 62.576 1.00 97.38 198 LEU A O 1
ATOM 1517 N N . ASN A 1 199 ? -43.964 -4.614 60.491 1.00 97.31 199 ASN A N 1
ATOM 1518 C CA . ASN A 1 199 ? -45.388 -4.940 60.410 1.00 97.31 199 ASN A CA 1
ATOM 1519 C C . ASN A 1 199 ? -45.793 -5.974 61.475 1.00 97.31 199 ASN A C 1
ATOM 1521 O O . ASN A 1 199 ? -46.791 -5.792 62.165 1.00 97.31 199 ASN A O 1
ATOM 1525 N N . ALA A 1 200 ? -44.971 -7.009 61.684 1.00 96.88 200 ALA A N 1
ATOM 1526 C CA . ALA A 1 200 ? -45.188 -7.993 62.745 1.00 96.88 200 ALA A CA 1
ATOM 1527 C C . ALA A 1 200 ? -45.125 -7.372 64.155 1.00 96.88 200 ALA A C 1
ATOM 1529 O O . ALA A 1 200 ? -45.914 -7.744 65.023 1.00 96.88 200 ALA A O 1
ATOM 1530 N N . GLN A 1 201 ? -44.227 -6.406 64.389 1.00 97.00 201 GLN A N 1
ATOM 1531 C CA . GLN A 1 201 ? -44.170 -5.663 65.654 1.00 97.00 201 GLN A CA 1
ATOM 1532 C C . GLN A 1 201 ? -45.423 -4.818 65.879 1.00 97.00 201 GLN A C 1
ATOM 1534 O O . GLN A 1 201 ? -45.965 -4.836 66.979 1.00 97.00 201 GLN A O 1
ATOM 1539 N N . VAL A 1 202 ? -45.909 -4.115 64.852 1.00 97.75 202 VAL A N 1
ATOM 1540 C CA . VAL A 1 202 ? -47.153 -3.331 64.933 1.00 97.75 202 VAL A CA 1
ATOM 1541 C C . VAL A 1 202 ? -48.344 -4.235 65.256 1.00 97.75 202 VAL A C 1
ATOM 1543 O O . VAL A 1 202 ? -49.152 -3.896 66.121 1.00 97.75 202 VAL A O 1
ATOM 1546 N N . GLU A 1 203 ? -48.439 -5.409 64.628 1.00 97.00 203 GLU A N 1
ATOM 1547 C CA . GLU A 1 203 ? -49.477 -6.396 64.946 1.00 97.00 203 GLU A CA 1
ATOM 1548 C C . GLU A 1 203 ? -49.375 -6.913 66.388 1.00 97.00 203 GLU A C 1
ATOM 1550 O O . GLU A 1 203 ? -50.397 -7.033 67.065 1.00 97.00 203 GLU A O 1
ATOM 1555 N N . ALA A 1 204 ? -48.164 -7.202 66.875 1.00 97.12 204 ALA A N 1
ATOM 1556 C CA . ALA A 1 204 ? -47.942 -7.628 68.256 1.00 97.12 204 ALA A CA 1
ATOM 1557 C C . ALA A 1 204 ? -48.347 -6.533 69.257 1.00 97.12 204 ALA A C 1
ATOM 1559 O O . ALA A 1 204 ? -49.149 -6.798 70.149 1.00 97.12 204 ALA A O 1
ATOM 1560 N N . LEU A 1 205 ? -47.899 -5.290 69.043 1.00 96.94 205 LEU A N 1
ATOM 1561 C CA . LEU A 1 205 ? -48.278 -4.141 69.869 1.00 96.94 205 LEU A CA 1
ATOM 1562 C C . LEU A 1 205 ? -49.795 -3.922 69.877 1.00 96.94 205 LEU A C 1
ATOM 1564 O O . LEU A 1 205 ? -50.377 -3.661 70.923 1.00 96.94 205 LEU A O 1
ATOM 1568 N N . SER A 1 206 ? -50.453 -4.073 68.725 1.00 97.12 206 SER A N 1
ATOM 1569 C CA . SER A 1 206 ? -51.913 -3.955 68.624 1.00 97.12 206 SER A CA 1
ATOM 1570 C C . SER A 1 206 ? -52.626 -5.022 69.464 1.00 97.12 206 SER A C 1
ATOM 1572 O O . SER A 1 206 ? -53.634 -4.734 70.111 1.00 97.12 206 SER A O 1
ATOM 1574 N N . ARG A 1 207 ? -52.098 -6.256 69.500 1.00 97.12 207 ARG A N 1
ATOM 1575 C CA . ARG A 1 207 ? -52.623 -7.327 70.367 1.00 97.12 207 ARG A CA 1
ATOM 1576 C C . ARG A 1 207 ? -52.383 -7.026 71.846 1.00 97.12 207 ARG A C 1
ATOM 1578 O O . ARG A 1 207 ? -53.285 -7.275 72.646 1.00 97.12 207 ARG A O 1
ATOM 1585 N N . ASP A 1 208 ? -51.218 -6.486 72.194 1.00 96.69 208 ASP A N 1
ATOM 1586 C CA . ASP A 1 208 ? -50.877 -6.107 73.569 1.00 96.69 208 ASP A CA 1
ATOM 1587 C C . ASP A 1 208 ? -51.780 -4.983 74.081 1.00 96.69 208 ASP A C 1
ATOM 1589 O O . ASP A 1 208 ? -52.325 -5.098 75.178 1.00 96.69 208 ASP A O 1
ATOM 1593 N N . VAL A 1 209 ? -52.023 -3.950 73.267 1.00 97.12 209 VAL A N 1
ATOM 1594 C CA . VAL A 1 209 ? -52.989 -2.880 73.573 1.00 97.12 209 VAL A CA 1
ATOM 1595 C C . VAL A 1 209 ? -54.380 -3.473 73.810 1.00 97.12 209 VAL A C 1
ATOM 1597 O O . VAL A 1 209 ? -54.956 -3.262 74.872 1.00 97.12 209 VAL A O 1
ATOM 1600 N N . ALA A 1 210 ? -54.876 -4.336 72.916 1.00 96.25 210 ALA A N 1
ATOM 1601 C CA . ALA A 1 210 ? -56.180 -4.984 73.094 1.00 96.25 210 ALA A CA 1
ATOM 1602 C C . ALA A 1 210 ? -56.255 -5.922 74.321 1.00 96.25 210 ALA A C 1
ATOM 1604 O O . ALA A 1 210 ? -57.340 -6.221 74.832 1.00 96.25 210 ALA A O 1
ATOM 1605 N N . ALA A 1 211 ? -55.126 -6.466 74.782 1.00 96.50 211 ALA A N 1
ATOM 1606 C CA . ALA A 1 211 ? -55.054 -7.244 76.017 1.00 96.50 211 ALA A CA 1
ATOM 1607 C C . ALA A 1 211 ? -55.037 -6.339 77.258 1.00 96.50 211 ALA A C 1
ATOM 1609 O O . ALA A 1 211 ? -55.694 -6.662 78.250 1.00 96.50 211 ALA A O 1
ATOM 1610 N N . LEU A 1 212 ? -54.323 -5.211 77.200 1.00 96.81 212 LEU A N 1
ATOM 1611 C CA . LEU A 1 212 ? -54.318 -4.188 78.243 1.00 96.81 212 LEU A CA 1
ATOM 1612 C C . LEU A 1 212 ? -55.701 -3.562 78.420 1.00 96.81 212 LEU A C 1
ATOM 1614 O O . LEU A 1 212 ? -56.155 -3.478 79.556 1.00 96.81 212 LEU A O 1
ATOM 1618 N N . ASP A 1 213 ? -56.410 -3.249 77.335 1.00 96.06 213 ASP A N 1
ATOM 1619 C CA . ASP A 1 213 ? -57.783 -2.727 77.388 1.00 96.06 213 ASP A CA 1
ATOM 1620 C C . ASP A 1 213 ? -58.731 -3.712 78.084 1.00 96.06 213 ASP A C 1
ATOM 1622 O O . ASP A 1 213 ? -59.501 -3.341 78.970 1.00 96.06 213 ASP A O 1
ATOM 1626 N N . ARG A 1 214 ? -58.628 -5.010 77.761 1.00 96.00 214 ARG A N 1
ATOM 1627 C CA . ARG A 1 214 ? -59.403 -6.064 78.441 1.00 96.00 214 ARG A CA 1
ATOM 1628 C C . ARG A 1 214 ? -59.064 -6.172 79.928 1.00 96.00 214 ARG A C 1
ATOM 1630 O O . ARG A 1 214 ? -59.964 -6.382 80.741 1.00 96.00 214 ARG A O 1
ATOM 1637 N N . ARG A 1 215 ? -57.787 -6.027 80.299 1.00 96.69 215 ARG A N 1
ATOM 1638 C CA . ARG A 1 215 ? -57.354 -6.016 81.706 1.00 96.69 215 ARG A CA 1
ATOM 1639 C C . ARG A 1 215 ? -57.873 -4.783 82.439 1.00 96.69 215 ARG A C 1
ATOM 1641 O O . ARG A 1 215 ? -58.395 -4.941 83.539 1.00 96.69 215 ARG A O 1
ATOM 1648 N N . ALA A 1 216 ? -57.779 -3.603 81.832 1.00 95.62 216 ALA A N 1
ATOM 1649 C CA . ALA A 1 216 ? -58.305 -2.359 82.382 1.00 95.62 216 ALA A CA 1
ATOM 1650 C C . ALA A 1 216 ? -59.816 -2.471 82.637 1.00 95.62 216 ALA A C 1
ATOM 1652 O O . ALA A 1 216 ? -60.243 -2.299 83.774 1.00 95.62 216 ALA A O 1
ATOM 1653 N N . ALA A 1 217 ? -60.594 -2.921 81.646 1.00 95.69 217 ALA A N 1
ATOM 1654 C CA . ALA A 1 217 ? -62.032 -3.154 81.798 1.00 95.69 217 ALA A CA 1
ATOM 1655 C C . ALA A 1 217 ? -62.357 -4.164 82.918 1.00 95.69 217 ALA A C 1
ATOM 1657 O O . ALA A 1 217 ? -63.288 -3.964 83.698 1.00 95.69 217 ALA A O 1
ATOM 1658 N N . SER A 1 218 ? -61.573 -5.244 83.044 1.00 95.75 218 SER A N 1
ATOM 1659 C CA . SER A 1 218 ? -61.751 -6.214 84.136 1.00 95.75 218 SER A CA 1
ATOM 1660 C C . SER A 1 218 ? -61.425 -5.633 85.518 1.00 95.75 218 SER A C 1
ATOM 1662 O O . SER A 1 218 ? -62.107 -5.947 86.492 1.00 95.75 218 SER A O 1
ATOM 1664 N N . ALA A 1 219 ? -60.412 -4.766 85.607 1.00 95.12 219 ALA A N 1
ATOM 1665 C CA . ALA A 1 219 ? -60.021 -4.098 86.843 1.00 95.12 219 ALA A CA 1
ATOM 1666 C C . ALA A 1 219 ? -61.053 -3.041 87.260 1.00 95.12 219 ALA A C 1
ATOM 1668 O O . ALA A 1 219 ? -61.387 -2.959 88.438 1.00 95.12 219 ALA A O 1
ATOM 1669 N N . GLU A 1 220 ? -61.606 -2.290 86.305 1.00 95.31 220 GLU A N 1
ATOM 1670 C CA . GLU A 1 220 ? -62.714 -1.355 86.529 1.00 95.31 220 GLU A CA 1
ATOM 1671 C C . GLU A 1 220 ? -63.970 -2.079 87.024 1.00 95.31 220 GLU A C 1
ATOM 1673 O O . GLU A 1 220 ? -64.568 -1.661 88.015 1.00 95.31 220 GLU A O 1
ATOM 1678 N N . ALA A 1 221 ? -64.332 -3.209 86.405 1.00 94.94 221 ALA A N 1
ATOM 1679 C CA . ALA A 1 221 ? -65.448 -4.037 86.861 1.00 94.94 221 ALA A CA 1
ATOM 1680 C C . ALA A 1 221 ? -65.227 -4.565 88.291 1.00 94.94 221 ALA A C 1
ATOM 1682 O O . ALA A 1 221 ? -66.130 -4.494 89.126 1.00 94.94 221 ALA A O 1
ATOM 1683 N N . ALA A 1 222 ? -64.015 -5.040 88.603 1.00 95.00 222 ALA A N 1
ATOM 1684 C CA . ALA A 1 222 ? -63.659 -5.492 89.947 1.00 95.00 222 ALA A CA 1
ATOM 1685 C C . ALA A 1 222 ? -63.676 -4.348 90.977 1.00 95.00 222 ALA A C 1
ATOM 1687 O O . ALA A 1 222 ? -64.126 -4.545 92.107 1.00 95.00 222 ALA A O 1
ATOM 1688 N N . ALA A 1 223 ? -63.220 -3.149 90.600 1.00 94.38 223 ALA A N 1
ATOM 1689 C CA . ALA A 1 223 ? -63.273 -1.961 91.447 1.00 94.38 223 ALA A CA 1
ATOM 1690 C C . ALA A 1 223 ? -64.722 -1.528 91.721 1.00 94.38 223 ALA A C 1
ATOM 1692 O O . ALA A 1 223 ? -65.069 -1.268 92.873 1.00 94.38 223 ALA A O 1
ATOM 1693 N N . ALA A 1 224 ? -65.583 -1.529 90.698 1.00 94.88 224 ALA A N 1
ATOM 1694 C CA . ALA A 1 224 ? -67.010 -1.245 90.843 1.00 94.88 224 ALA A CA 1
ATOM 1695 C C . ALA A 1 224 ? -67.699 -2.262 91.768 1.00 94.88 224 ALA A C 1
ATOM 1697 O O . ALA A 1 224 ? -68.466 -1.881 92.654 1.00 94.88 224 ALA A O 1
ATOM 1698 N N . GLU A 1 225 ? -67.383 -3.553 91.628 1.00 94.69 225 GLU A N 1
ATOM 1699 C CA . GLU A 1 225 ? -67.908 -4.592 92.515 1.00 94.69 225 GLU A CA 1
ATOM 1700 C C . GLU A 1 225 ? -67.401 -4.424 93.958 1.00 94.69 225 GLU A C 1
ATOM 1702 O O . GLU A 1 225 ? -68.176 -4.533 94.910 1.00 94.69 225 GLU A O 1
ATOM 1707 N N . ALA A 1 226 ? -66.113 -4.121 94.145 1.00 93.19 226 ALA A N 1
ATOM 1708 C CA . ALA A 1 226 ? -65.539 -3.848 95.459 1.00 93.19 226 ALA A CA 1
ATOM 1709 C C . ALA A 1 226 ? -66.193 -2.628 96.126 1.00 93.19 226 ALA A C 1
ATOM 1711 O O . ALA A 1 226 ? -66.491 -2.674 97.321 1.00 93.19 226 ALA A O 1
ATOM 1712 N N . GLN A 1 227 ? -66.477 -1.573 95.361 1.00 94.81 227 GLN A N 1
ATOM 1713 C CA . GLN A 1 227 ? -67.172 -0.388 95.852 1.00 94.81 227 GLN A CA 1
ATOM 1714 C C . GLN A 1 227 ? -68.623 -0.695 96.236 1.00 94.81 227 GLN A C 1
ATOM 1716 O O . GLN A 1 227 ? -69.034 -0.362 97.346 1.00 94.81 227 GLN A O 1
ATOM 1721 N N . ALA A 1 228 ? -69.358 -1.440 95.407 1.00 94.00 228 ALA A N 1
ATOM 1722 C CA . ALA A 1 228 ? -70.705 -1.903 95.743 1.00 94.00 228 ALA A CA 1
ATOM 1723 C C . ALA A 1 228 ? -70.719 -2.765 97.023 1.00 94.00 228 ALA A C 1
ATOM 1725 O O . ALA A 1 228 ? -71.601 -2.626 97.875 1.00 94.00 228 ALA A O 1
ATOM 1726 N N . ARG A 1 229 ? -69.712 -3.634 97.214 1.00 94.56 229 ARG A N 1
ATOM 1727 C CA . ARG A 1 229 ? -69.537 -4.415 98.452 1.00 94.56 229 ARG A CA 1
ATOM 1728 C C . ARG A 1 229 ? -69.235 -3.520 99.657 1.00 94.56 229 ARG A C 1
ATOM 1730 O O . ARG A 1 229 ? -69.776 -3.776 100.734 1.00 94.56 229 ARG A O 1
ATOM 1737 N N . ALA A 1 230 ? -68.397 -2.497 99.494 1.00 92.38 230 ALA A N 1
ATOM 1738 C CA . ALA A 1 230 ? -68.071 -1.542 100.551 1.00 92.38 230 ALA A CA 1
ATOM 1739 C C . ALA A 1 230 ? -69.302 -0.722 100.972 1.00 92.38 230 ALA A C 1
ATOM 1741 O O . ALA A 1 230 ? -69.588 -0.631 102.165 1.00 92.38 230 ALA A O 1
ATOM 1742 N N . GLU A 1 231 ? -70.081 -0.210 100.017 1.00 93.31 231 GLU A N 1
ATOM 1743 C CA . GLU A 1 231 ? -71.345 0.496 100.269 1.00 93.31 231 GLU A CA 1
ATOM 1744 C C . GLU A 1 231 ? -72.365 -0.411 100.971 1.00 93.31 231 GLU A C 1
ATOM 1746 O O . GLU A 1 231 ? -72.946 -0.031 101.990 1.00 93.31 231 GLU A O 1
ATOM 1751 N N . ALA A 1 232 ? -72.532 -1.654 100.506 1.00 93.06 232 ALA A N 1
ATOM 1752 C CA . ALA A 1 232 ? -73.401 -2.630 101.162 1.00 93.06 232 ALA A CA 1
ATOM 1753 C C . ALA A 1 232 ? -72.939 -2.954 102.597 1.00 93.06 232 ALA A C 1
ATOM 1755 O O . ALA A 1 232 ? -73.763 -3.096 103.504 1.00 93.06 232 ALA A O 1
ATOM 1756 N N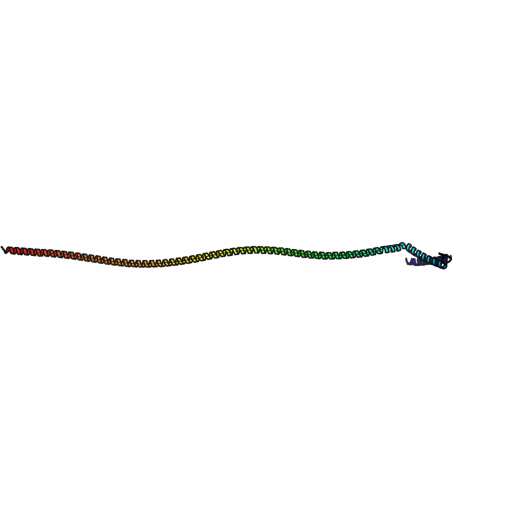 . ALA A 1 233 ? -71.628 -3.061 102.835 1.00 91.56 233 ALA A N 1
ATOM 1757 C CA . ALA A 1 233 ? -71.071 -3.260 104.171 1.00 91.56 233 ALA A CA 1
ATOM 1758 C C . ALA A 1 233 ? -71.305 -2.041 105.079 1.00 91.56 233 ALA A C 1
ATOM 1760 O O . ALA A 1 233 ? -71.690 -2.224 106.233 1.00 91.56 233 ALA A O 1
ATOM 1761 N N . GLN A 1 234 ? -71.155 -0.816 104.563 1.00 92.56 234 GLN A N 1
ATOM 1762 C 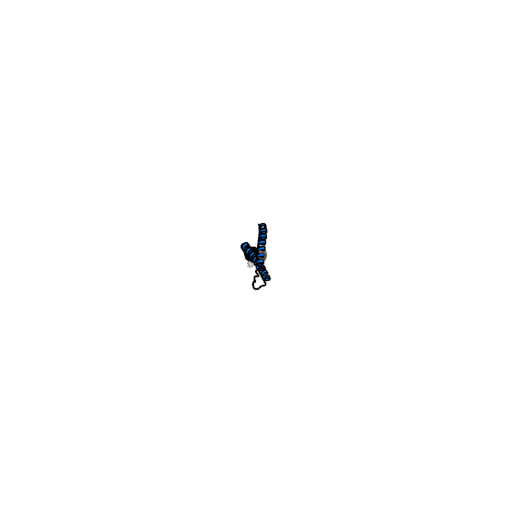CA . GLN A 1 234 ? -71.474 0.421 105.285 1.00 92.56 234 GLN A CA 1
ATOM 1763 C C . GLN A 1 234 ? -72.959 0.499 105.650 1.00 92.56 234 GLN A C 1
ATOM 1765 O O . GLN A 1 234 ? -73.287 0.806 106.794 1.00 92.56 234 GLN A O 1
ATOM 1770 N N . GLN A 1 235 ? -73.862 0.157 104.726 1.00 91.94 235 GLN A N 1
ATOM 1771 C CA . GLN A 1 235 ? -75.301 0.097 105.002 1.00 91.94 235 GLN A CA 1
ATOM 1772 C C . GLN A 1 235 ? -75.624 -0.930 106.096 1.00 91.94 235 GLN A C 1
ATOM 1774 O O . GLN A 1 235 ? -76.380 -0.631 107.020 1.00 91.94 235 GLN A O 1
ATOM 1779 N N . ARG A 1 236 ? -75.018 -2.126 106.042 1.00 91.75 236 ARG A N 1
ATOM 1780 C CA . ARG A 1 236 ? -75.168 -3.154 107.091 1.00 91.75 236 ARG A CA 1
ATOM 1781 C C . ARG A 1 236 ? -74.615 -2.689 108.434 1.00 91.75 236 ARG A C 1
ATOM 1783 O O . ARG A 1 236 ? -75.271 -2.903 109.450 1.00 91.75 236 ARG A O 1
ATOM 1790 N N . ALA A 1 237 ? -73.443 -2.056 108.447 1.00 89.12 237 ALA A N 1
ATOM 1791 C CA . ALA A 1 237 ? -72.849 -1.488 109.652 1.00 89.12 237 ALA A CA 1
ATOM 1792 C C . ALA A 1 237 ? -73.745 -0.388 110.242 1.00 89.12 237 ALA A C 1
ATOM 1794 O O . ALA A 1 237 ? -74.029 -0.417 111.435 1.00 89.12 237 ALA A O 1
ATOM 1795 N N . GLY A 1 238 ? -74.280 0.509 109.407 1.00 91.12 238 GLY A N 1
ATOM 1796 C CA . GLY A 1 238 ? -75.252 1.529 109.807 1.00 91.12 238 GLY A CA 1
ATOM 1797 C C . GLY A 1 238 ? -76.533 0.925 110.390 1.00 91.12 238 GLY A C 1
ATOM 1798 O O . GLY A 1 238 ? -76.948 1.303 111.484 1.00 91.12 238 GLY A O 1
ATOM 1799 N N . ALA A 1 239 ? -77.117 -0.079 109.729 1.00 89.62 239 ALA A N 1
ATOM 1800 C CA . ALA A 1 239 ? -78.293 -0.794 110.229 1.00 89.62 239 ALA A CA 1
ATOM 1801 C C . ALA A 1 239 ? -78.016 -1.517 111.561 1.00 89.62 239 ALA A C 1
ATOM 1803 O O . ALA A 1 239 ? -78.840 -1.477 112.480 1.00 89.62 239 ALA A O 1
ATOM 1804 N N . ALA A 1 240 ? -76.844 -2.144 111.700 1.00 88.44 240 ALA A N 1
ATOM 1805 C CA . ALA A 1 240 ? -76.399 -2.753 112.949 1.00 88.44 240 ALA A CA 1
ATOM 1806 C C . ALA A 1 240 ? -76.225 -1.701 114.059 1.00 88.44 240 ALA A C 1
ATOM 1808 O O . ALA A 1 240 ? -76.702 -1.919 115.170 1.00 88.44 240 ALA A O 1
ATOM 1809 N N . GLN A 1 241 ? -75.641 -0.535 113.762 1.00 89.94 241 GLN A N 1
ATOM 1810 C CA . GLN A 1 241 ? -75.495 0.590 114.694 1.00 89.94 241 GLN A CA 1
ATOM 1811 C C . GLN A 1 241 ? -76.859 1.105 115.180 1.00 89.94 241 GLN A C 1
ATOM 1813 O O . GLN A 1 241 ? -77.061 1.319 116.380 1.00 89.94 241 GLN A O 1
ATOM 1818 N N . SER A 1 242 ? -77.828 1.266 114.272 1.00 88.00 242 SER A N 1
ATOM 1819 C CA . SER A 1 242 ? -79.208 1.626 114.616 1.00 88.00 242 SER A CA 1
ATOM 1820 C C . SER A 1 242 ? -79.852 0.568 115.512 1.00 88.00 242 SER A C 1
ATOM 1822 O O . SER A 1 242 ? -80.496 0.918 116.503 1.00 88.00 242 SER A O 1
ATOM 1824 N N . ARG A 1 243 ? -79.628 -0.721 115.222 1.00 90.44 243 ARG A N 1
ATOM 1825 C CA . ARG A 1 243 ? -80.121 -1.842 116.035 1.00 90.44 243 ARG A CA 1
ATOM 1826 C C . ARG A 1 243 ? -79.501 -1.857 117.433 1.00 90.44 243 ARG A C 1
ATOM 1828 O O . ARG A 1 243 ? -80.238 -2.002 118.401 1.00 90.44 243 ARG A O 1
ATOM 1835 N N . VAL A 1 244 ? -78.190 -1.640 117.555 1.00 88.00 244 VAL A N 1
ATOM 1836 C CA . VAL A 1 244 ? -77.490 -1.487 118.845 1.00 88.00 244 VAL A CA 1
ATOM 1837 C C . VAL A 1 244 ? -78.034 -0.286 119.616 1.00 88.00 244 VAL A C 1
ATOM 1839 O O . VAL A 1 244 ? -78.301 -0.388 120.808 1.00 88.00 244 VAL A O 1
ATOM 1842 N N . THR A 1 245 ? -78.270 0.842 118.948 1.00 89.12 245 THR A N 1
ATOM 1843 C CA . THR A 1 245 ? -78.838 2.041 119.584 1.00 89.12 245 THR A CA 1
ATOM 1844 C C . THR A 1 245 ? -80.263 1.794 120.090 1.00 89.12 245 THR A C 1
ATOM 1846 O O . THR A 1 245 ? -80.611 2.229 121.188 1.00 89.12 245 THR A O 1
ATOM 1849 N N . ALA A 1 246 ? -81.091 1.083 119.319 1.00 87.69 246 ALA A N 1
ATOM 1850 C CA . ALA A 1 246 ? -82.437 0.683 119.725 1.00 87.69 246 ALA A CA 1
ATOM 1851 C C . ALA A 1 246 ? -82.410 -0.306 120.902 1.00 87.69 246 ALA A C 1
ATOM 1853 O O . ALA A 1 246 ? -83.126 -0.097 121.879 1.00 87.69 246 ALA A O 1
ATOM 1854 N N . LEU A 1 247 ? -81.542 -1.322 120.853 1.00 87.12 247 LEU A N 1
ATOM 1855 C CA . LEU A 1 247 ? -81.312 -2.257 121.958 1.00 87.12 247 LEU A CA 1
ATOM 1856 C C . LEU A 1 247 ? -80.838 -1.526 123.218 1.00 87.12 247 LEU A C 1
ATOM 1858 O O . LEU A 1 247 ? -81.380 -1.766 124.286 1.00 87.12 247 LEU A O 1
ATOM 1862 N N . ASN A 1 248 ? -79.912 -0.571 123.113 1.00 87.38 248 ASN A N 1
ATOM 1863 C CA . ASN A 1 248 ? -79.480 0.243 124.252 1.00 87.38 248 ASN A CA 1
ATOM 1864 C C . ASN A 1 248 ? -80.625 1.074 124.843 1.00 87.38 248 ASN A C 1
ATOM 1866 O O . ASN A 1 248 ? -80.721 1.199 126.062 1.00 87.38 248 ASN A O 1
ATOM 1870 N N . ARG A 1 249 ? -81.518 1.631 124.012 1.00 85.44 249 ARG A N 1
ATOM 1871 C CA . ARG A 1 249 ? -82.738 2.290 124.511 1.00 85.44 249 ARG A CA 1
ATOM 1872 C C . ARG A 1 249 ? -83.655 1.304 125.229 1.00 85.44 249 ARG A C 1
ATOM 1874 O O . ARG A 1 249 ? -84.177 1.652 126.281 1.00 85.44 249 ARG A O 1
ATOM 1881 N N . GLN A 1 250 ? -83.826 0.094 124.696 1.00 85.62 250 GLN A N 1
ATOM 1882 C CA . GLN A 1 250 ? -84.604 -0.962 125.349 1.00 85.62 250 GLN A CA 1
ATOM 1883 C C . GLN A 1 250 ? -83.982 -1.382 126.682 1.00 85.62 250 GLN A C 1
ATOM 1885 O O . GLN A 1 250 ? -84.705 -1.485 127.664 1.00 85.62 250 GLN A O 1
ATOM 1890 N N . VAL A 1 251 ? -82.658 -1.559 126.747 1.00 82.88 251 VAL A N 1
ATOM 1891 C CA . VAL A 1 251 ? -81.930 -1.864 127.987 1.00 82.88 251 VAL A CA 1
ATOM 1892 C C . VAL A 1 251 ? -82.123 -0.745 129.003 1.00 82.88 251 VAL A C 1
ATOM 1894 O O . VAL A 1 251 ? -82.531 -1.033 130.118 1.00 82.88 251 VAL A O 1
ATOM 1897 N N . ARG A 1 252 ? -81.946 0.527 128.624 1.00 83.69 252 ARG A N 1
ATOM 1898 C CA . ARG A 1 252 ? -82.198 1.665 129.528 1.00 83.69 252 ARG A CA 1
ATOM 1899 C C . ARG A 1 252 ? -83.650 1.734 130.002 1.00 83.69 252 ARG A C 1
ATOM 1901 O O . ARG A 1 252 ? -83.891 2.034 131.164 1.00 83.69 252 ARG A O 1
ATOM 1908 N N . ALA A 1 253 ? -84.617 1.457 129.127 1.00 82.00 253 ALA A N 1
ATOM 1909 C CA . ALA A 1 253 ? -86.031 1.405 129.497 1.00 82.00 253 ALA A CA 1
ATOM 1910 C C . ALA A 1 253 ? -86.326 0.243 130.460 1.00 82.00 253 ALA A C 1
ATOM 1912 O O . ALA A 1 253 ? -87.059 0.421 131.426 1.00 82.00 253 ALA A O 1
ATOM 1913 N N . LEU A 1 254 ? -85.717 -0.926 130.238 1.00 79.75 254 LEU A N 1
ATOM 1914 C CA . LEU A 1 254 ? -85.800 -2.080 131.135 1.00 79.75 254 LEU A CA 1
ATOM 1915 C C . LEU A 1 254 ? -85.107 -1.817 132.475 1.00 79.75 254 LEU A C 1
ATOM 1917 O O . LEU A 1 254 ? -85.619 -2.227 133.509 1.00 79.75 254 LEU A O 1
ATOM 1921 N N . GLU A 1 255 ? -83.967 -1.129 132.483 1.00 81.62 255 GLU A N 1
ATOM 1922 C CA . GLU A 1 255 ? -83.277 -0.698 133.700 1.00 81.62 255 GLU A CA 1
ATOM 1923 C C . GLU A 1 255 ? -84.115 0.313 134.484 1.00 81.62 255 GLU A C 1
ATOM 1925 O O . GLU A 1 255 ? -84.244 0.164 135.697 1.00 81.62 255 GLU A O 1
ATOM 1930 N N . ALA A 1 256 ? -84.739 1.283 133.808 1.00 77.06 256 ALA A N 1
ATOM 1931 C CA . ALA A 1 256 ? -85.674 2.222 134.424 1.00 77.06 256 ALA A CA 1
ATOM 1932 C C . ALA A 1 256 ? -86.900 1.495 135.001 1.00 77.06 256 ALA A C 1
ATOM 1934 O O . ALA A 1 256 ? -87.223 1.685 136.169 1.00 77.06 256 ALA A O 1
ATOM 1935 N N . ALA A 1 257 ? -87.512 0.582 134.241 1.00 76.56 257 ALA A N 1
ATOM 1936 C CA . ALA A 1 257 ? -88.619 -0.246 134.719 1.00 76.56 257 ALA A CA 1
ATOM 1937 C C . ALA A 1 257 ? -88.201 -1.134 135.903 1.00 76.56 257 ALA A C 1
ATOM 1939 O O . ALA A 1 257 ? -88.948 -1.292 136.863 1.00 76.56 257 ALA A O 1
ATOM 1940 N N . ARG A 1 258 ? -86.982 -1.688 135.889 1.00 79.38 258 ARG A N 1
ATOM 1941 C CA . ARG A 1 258 ? -86.430 -2.448 137.016 1.00 79.38 258 ARG A CA 1
ATOM 1942 C C . ARG A 1 258 ? -86.231 -1.558 138.240 1.00 79.38 258 ARG A C 1
ATOM 1944 O O . ARG A 1 258 ? -86.557 -1.995 139.339 1.00 79.38 258 ARG A O 1
ATOM 1951 N N . GLN A 1 259 ? -85.690 -0.351 138.077 1.00 78.38 259 GLN A N 1
ATOM 1952 C CA . GLN A 1 259 ? -85.555 0.613 139.171 1.00 78.38 259 GLN A CA 1
ATOM 1953 C C . GLN A 1 259 ? -86.920 0.996 139.733 1.00 78.38 259 GLN A C 1
ATOM 1955 O O . GLN A 1 259 ? -87.061 1.048 140.946 1.00 78.38 259 GLN A O 1
ATOM 1960 N N . GLU A 1 260 ? -87.928 1.178 138.883 1.00 75.44 260 GLU A N 1
ATOM 1961 C CA . GLU A 1 260 ? -89.300 1.465 139.290 1.00 75.44 260 GLU A CA 1
ATOM 1962 C C . GLU A 1 260 ? -89.927 0.294 140.055 1.00 75.44 260 GLU A C 1
ATOM 1964 O O . GLU A 1 260 ? -90.471 0.500 141.133 1.00 75.44 260 GLU A O 1
ATOM 1969 N N . VAL A 1 261 ? -89.756 -0.949 139.592 1.00 75.62 261 VAL A N 1
ATOM 1970 C CA . VAL A 1 261 ? -90.183 -2.154 140.327 1.00 75.62 261 VAL A CA 1
ATOM 1971 C C . VAL A 1 261 ? -89.444 -2.291 141.661 1.00 75.62 261 VAL A C 1
ATOM 1973 O O . VAL A 1 261 ? -90.044 -2.676 142.661 1.00 75.62 261 VAL A O 1
ATOM 1976 N N . VAL A 1 262 ? -88.150 -1.962 141.717 1.00 76.31 262 VAL A N 1
ATOM 1977 C CA . VAL A 1 262 ? -87.384 -1.936 142.973 1.00 76.31 262 VAL A CA 1
ATOM 1978 C C . VAL A 1 262 ? -87.885 -0.824 143.897 1.00 76.31 262 VAL A C 1
ATOM 1980 O O . VAL A 1 262 ? -88.042 -1.077 145.086 1.00 76.31 262 VAL A O 1
ATOM 1983 N N . ALA A 1 263 ? -88.207 0.361 143.377 1.00 71.19 263 ALA A N 1
ATOM 1984 C CA . ALA A 1 263 ? -88.792 1.455 144.150 1.00 71.19 263 ALA A CA 1
ATOM 1985 C C . ALA A 1 263 ? -90.195 1.100 144.663 1.00 71.19 263 ALA A C 1
ATOM 1987 O O . ALA A 1 263 ? -90.499 1.371 145.819 1.00 71.19 263 ALA A O 1
ATOM 1988 N N . GLN A 1 264 ? -91.026 0.448 143.845 1.00 73.19 264 GLN A N 1
ATOM 1989 C CA . GLN A 1 264 ? -92.337 -0.073 144.241 1.00 73.19 264 GLN A CA 1
ATOM 1990 C C . GLN A 1 264 ? -92.201 -1.166 145.300 1.00 73.19 264 GLN A C 1
ATOM 1992 O O . GLN A 1 264 ? -92.924 -1.148 146.291 1.00 73.19 264 GLN A O 1
ATOM 1997 N N . ARG A 1 265 ? -91.238 -2.084 145.144 1.00 72.44 265 ARG A N 1
ATOM 1998 C CA . ARG A 1 265 ? -90.898 -3.077 146.168 1.00 72.44 265 ARG A CA 1
ATOM 1999 C C . ARG A 1 265 ? -90.476 -2.389 147.461 1.00 72.44 265 ARG A C 1
ATOM 2001 O O . ARG A 1 265 ? -90.983 -2.768 148.504 1.00 72.44 265 ARG A O 1
ATOM 2008 N N . ASP A 1 266 ? -89.588 -1.399 147.396 1.00 68.75 266 ASP A N 1
ATOM 2009 C CA . ASP A 1 266 ? -89.078 -0.675 148.563 1.00 68.75 266 ASP A CA 1
ATOM 2010 C C . ASP A 1 266 ? -90.160 0.178 149.236 1.00 68.75 266 ASP A C 1
ATOM 2012 O O . ASP A 1 266 ? -90.164 0.311 150.459 1.00 68.75 266 ASP A O 1
ATOM 2016 N N . ALA A 1 267 ? -91.097 0.732 148.465 1.00 65.12 267 ALA A N 1
ATOM 2017 C CA . ALA A 1 267 ? -92.293 1.393 148.972 1.00 65.12 267 ALA A CA 1
ATOM 2018 C C . ALA A 1 267 ? -93.235 0.387 149.648 1.00 65.12 267 ALA A C 1
ATOM 2020 O O . ALA A 1 267 ? -93.683 0.644 150.759 1.00 65.12 267 ALA A O 1
ATOM 2021 N N . ALA A 1 268 ? -93.449 -0.789 149.052 1.00 62.06 268 ALA A N 1
ATOM 2022 C CA . ALA A 1 268 ? -94.254 -1.858 149.634 1.00 62.06 268 ALA A CA 1
ATOM 2023 C C . ALA A 1 268 ? -93.613 -2.457 150.899 1.00 62.06 268 ALA A C 1
ATOM 2025 O O . ALA A 1 268 ? -94.325 -2.779 151.846 1.00 62.06 268 ALA A O 1
ATOM 2026 N N . THR A 1 269 ? -92.280 -2.586 150.980 1.00 64.00 269 THR A N 1
ATOM 2027 C CA . THR A 1 269 ? -91.607 -2.951 152.238 1.00 64.00 269 THR A CA 1
ATOM 2028 C C . THR A 1 269 ? -91.698 -1.838 153.266 1.00 64.00 269 THR A C 1
ATOM 2030 O O . THR A 1 269 ? -91.942 -2.156 154.421 1.00 64.00 269 THR A O 1
ATOM 2033 N N . ARG A 1 270 ? -91.588 -0.559 152.883 1.00 61.22 270 ARG A N 1
ATOM 2034 C CA . ARG A 1 270 ? -91.826 0.562 153.811 1.00 61.22 270 ARG A CA 1
ATOM 2035 C C . ARG A 1 270 ? -93.265 0.591 154.321 1.00 61.22 270 ARG A C 1
ATOM 2037 O O . ARG A 1 270 ? -93.453 0.748 155.519 1.00 61.22 270 ARG A O 1
ATOM 2044 N N . GLU A 1 271 ? -94.266 0.381 153.467 1.00 60.22 271 GLU A N 1
ATOM 2045 C CA . GLU A 1 271 ? -95.670 0.240 153.879 1.00 60.22 271 GLU A CA 1
ATOM 2046 C C . GLU A 1 271 ? -95.867 -0.977 154.784 1.00 60.22 271 GLU A C 1
ATOM 2048 O O . GLU A 1 271 ? -96.533 -0.882 155.812 1.00 60.22 271 GLU A O 1
ATOM 2053 N N . ARG A 1 272 ? -95.246 -2.116 154.459 1.00 59.22 272 ARG A N 1
ATOM 2054 C CA . ARG A 1 272 ? -95.309 -3.329 155.282 1.00 59.22 272 ARG A CA 1
ATOM 2055 C C . ARG A 1 272 ? -94.616 -3.148 156.633 1.00 59.22 272 ARG A C 1
ATOM 2057 O O . ARG A 1 272 ? -95.105 -3.663 157.635 1.00 59.22 272 ARG A O 1
ATOM 2064 N N . ASP A 1 273 ? -93.491 -2.445 156.680 1.00 57.59 273 ASP A N 1
ATOM 2065 C CA . ASP A 1 273 ? -92.727 -2.212 157.903 1.00 57.59 273 ASP A CA 1
ATOM 2066 C C . ASP A 1 273 ? -93.391 -1.112 158.760 1.00 57.59 273 ASP A C 1
ATOM 2068 O O . ASP A 1 273 ? -93.460 -1.264 159.979 1.00 57.59 273 ASP A O 1
ATOM 2072 N N . ALA A 1 274 ? -94.025 -0.102 158.147 1.00 58.25 274 ALA A N 1
ATOM 2073 C CA . ALA A 1 274 ? -94.907 0.857 158.825 1.00 58.25 274 ALA A CA 1
ATOM 2074 C C . ALA A 1 274 ? -96.177 0.182 159.381 1.00 58.25 274 ALA A C 1
ATOM 2076 O O . ALA A 1 274 ? -96.555 0.412 160.529 1.00 58.25 274 ALA A O 1
ATOM 2077 N N . ALA A 1 275 ? -96.794 -0.730 158.621 1.00 56.25 275 ALA A N 1
ATOM 2078 C CA . ALA A 1 275 ? -97.936 -1.526 159.073 1.00 56.25 275 ALA A CA 1
ATOM 2079 C C . ALA A 1 275 ? -97.566 -2.532 160.181 1.00 56.25 275 ALA A C 1
ATOM 2081 O O . ALA A 1 275 ? -98.417 -2.894 160.996 1.00 56.25 275 ALA A O 1
ATOM 2082 N N . ARG A 1 276 ? -96.305 -2.987 160.236 1.00 56.41 276 ARG A N 1
ATOM 2083 C CA . ARG A 1 276 ? -95.777 -3.811 161.337 1.00 56.41 276 ARG A CA 1
ATOM 2084 C C . ARG A 1 276 ? -95.475 -2.987 162.584 1.00 56.41 276 ARG A C 1
ATOM 2086 O O . ARG A 1 276 ? -95.780 -3.458 163.673 1.00 56.41 276 ARG A O 1
ATOM 2093 N N . GLN A 1 277 ? -94.941 -1.773 162.443 1.00 54.56 277 GLN A N 1
ATOM 2094 C CA . GLN A 1 277 ? -94.722 -0.874 163.581 1.00 54.56 277 GLN A CA 1
ATOM 2095 C C . GLN A 1 277 ? -96.045 -0.408 164.206 1.00 54.56 277 GLN A C 1
ATOM 2097 O O . GLN A 1 277 ? -96.161 -0.405 165.425 1.00 54.56 277 GLN A O 1
ATOM 2102 N N . ALA A 1 278 ? -97.087 -0.162 163.404 1.00 54.12 278 ALA A N 1
ATOM 2103 C CA . ALA A 1 278 ? -98.427 0.180 163.898 1.00 54.12 278 ALA A CA 1
ATOM 2104 C C . ALA A 1 278 ? -99.174 -0.978 164.601 1.00 54.12 278 ALA A C 1
ATOM 2106 O O . ALA A 1 278 ? -100.238 -0.767 165.175 1.00 54.12 278 ALA A O 1
ATOM 2107 N N . ARG A 1 279 ? -98.653 -2.213 164.547 1.00 52.22 279 ARG A N 1
ATOM 2108 C CA . ARG A 1 279 ? -99.234 -3.395 165.214 1.00 52.22 279 ARG A CA 1
ATOM 2109 C C . ARG A 1 279 ? -98.451 -3.845 166.453 1.00 52.22 279 ARG A C 1
ATOM 2111 O O . ARG A 1 279 ? -98.788 -4.885 167.013 1.00 52.22 279 ARG A O 1
ATOM 2118 N N . ALA A 1 280 ? -97.423 -3.102 166.869 1.00 48.97 280 ALA A N 1
ATOM 2119 C CA . ALA A 1 280 ? -96.489 -3.539 167.906 1.00 48.97 280 ALA A CA 1
ATOM 2120 C C . ALA A 1 280 ? -96.092 -2.462 168.941 1.00 48.97 280 ALA A C 1
ATOM 2122 O O . ALA A 1 280 ? -94.994 -2.572 169.484 1.00 48.97 280 ALA A O 1
ATOM 2123 N N . ALA A 1 281 ? -96.945 -1.465 169.222 1.00 39.47 281 ALA A N 1
ATOM 2124 C CA . ALA A 1 281 ? -96.998 -0.700 170.486 1.00 39.47 281 ALA A CA 1
ATOM 2125 C C . ALA A 1 281 ? -98.136 0.330 170.458 1.00 39.47 281 ALA A C 1
ATOM 2127 O O . ALA A 1 281 ? -98.219 1.069 169.452 1.00 39.47 281 ALA A O 1
#

Secondary structure (DSSP, 8-state):
-HHHHHHHHHHHHHHHHHHHHHHHHHHHHTT--STT--HHHHHHHHHHHHHHHHHHHHHHHHHHHTHHHHHHHHHHHHHHHHHHHHHHHHHHHHHHHHHHHHHHHHHHHHHHHHHHHHHHHHHHHHHHHHHHHHHHHHHHHHHHHHHHHHHHHHHHHHHHHHHHHHHHHHHHHHHHHHHHHHHHHHHHHHHHHHHHHHHHHHHHHHHHHHHHHHHHHHHHHHHHHHHHHHHHHHHHHHHHHHHHHHHHHHHHHHHHHHHHHHHHHHHHHHHHHHHHHTT--

Foldseek 3Di:
DVVVVVVVVVVVVVVVVVVLVVVLVVQLVVQDQDPNDDSVVVSVVVSVVVVVVVVCVVVVVVCVVVVVVVVVVVVVVVCVVVVVVVVVVVVVVVVVCVVVVVVVVVVVVVVVVVVVVVVVVVVVVVVVVVVVVVVVVVVVVVVVVVVVVVVVVVVVVVVVVVVVVVVVVVVVVVVVVVVVVVVVVVVVVVVVVVVVVVVVVVVVVVVVVVVVVVVVVVVVVVVVVVVVVVVVVVVVVVVVVVVVVVVVVVVVVVVVVVVVVVVVVVVVVVVVVVVVVVVPD